Protein AF-A0A1E7IDL9-F1 (afdb_monomer_lite)

Foldseek 3Di:
DCQVVQAQEDEAEAAADDPVPRCVVDPPDDVVVVLVVLVVVVVVCVVPVPGNYAYAYEHAQWPVRLVRLLVVLVVVLVSPHQAYEYFYDWAQDLVRLNRGLEALAAPVLLVLLVVLQVVCVVVVHGLLPDDPCCVVVPPPPDDDPNNVVSVVSVVVSVVVCVVVVGFALSVRSSVDDPPSLVVLVVSVVVSVVSCVVSNHHYHYFRSYFHPQFDQCQLVVPHWDADPQQFIASDPQQQAWGWTDQNNDIFTRHHDTQDGCVVDPPVCSCPDPVNVVQSVCVVVVQAAQQSRHNCPPDPCRVDNQNCAHPSRDSHNCNRPRVRRRNGDDDD

Structure (mmCIF, N/CA/C/O backbone):
data_AF-A0A1E7IDL9-F1
#
_entry.id   AF-A0A1E7IDL9-F1
#
loop_
_atom_site.group_PDB
_atom_site.id
_atom_site.type_symbol
_atom_site.label_atom_id
_atom_site.label_alt_id
_atom_site.label_comp_id
_atom_site.label_asym_id
_atom_site.label_entity_id
_atom_site.label_seq_id
_atom_site.pdbx_PDB_ins_code
_atom_site.Cartn_x
_atom_site.Cartn_y
_atom_site.Cartn_z
_atom_site.occupancy
_atom_site.B_iso_or_equiv
_atom_site.auth_seq_id
_atom_site.auth_comp_id
_atom_site.auth_asym_id
_atom_site.auth_atom_id
_atom_site.pdbx_PDB_model_num
ATOM 1 N N . ASP A 1 1 ? -16.206 3.312 30.183 1.00 76.31 1 ASP A N 1
ATOM 2 C CA . ASP A 1 1 ? -15.732 4.108 29.028 1.00 76.31 1 ASP A CA 1
ATOM 3 C C . ASP A 1 1 ? -14.812 3.214 28.192 1.00 76.31 1 ASP A C 1
ATOM 5 O O . ASP A 1 1 ? -14.614 2.071 28.590 1.00 76.31 1 ASP A O 1
ATOM 9 N N . LEU A 1 2 ? -14.312 3.674 27.037 1.00 84.06 2 LEU A N 1
ATOM 10 C CA . LEU A 1 2 ? -13.520 2.840 26.109 1.00 84.06 2 LEU A CA 1
ATOM 11 C C . LEU A 1 2 ? -12.297 2.185 26.776 1.00 84.06 2 LEU A C 1
ATOM 13 O O . LEU A 1 2 ? -11.951 1.046 26.486 1.00 84.06 2 LEU A O 1
ATOM 17 N N . VAL A 1 3 ? -11.669 2.885 27.722 1.00 86.50 3 VAL A N 1
ATOM 18 C CA . VAL A 1 3 ? -10.528 2.348 28.475 1.00 86.50 3 VAL A CA 1
ATOM 19 C C . VAL A 1 3 ? -10.975 1.201 29.385 1.00 86.50 3 VAL A C 1
ATOM 21 O O . VAL A 1 3 ? -10.381 0.127 29.362 1.00 86.50 3 VAL A O 1
ATOM 24 N N . ALA A 1 4 ? -12.086 1.381 30.112 1.00 85.81 4 ALA A N 1
ATOM 25 C CA . ALA A 1 4 ? -12.639 0.341 30.982 1.00 85.81 4 ALA A CA 1
ATOM 26 C C . ALA A 1 4 ? -13.135 -0.909 30.230 1.00 85.81 4 ALA A C 1
ATOM 28 O O . ALA A 1 4 ? -13.236 -1.968 30.842 1.00 85.81 4 ALA A O 1
ATOM 29 N N . SER A 1 5 ? -13.455 -0.814 28.932 1.00 89.19 5 SER A N 1
ATOM 30 C CA . SER A 1 5 ? -13.818 -1.987 28.120 1.00 89.19 5 SER A CA 1
ATOM 31 C C . SER A 1 5 ? -12.616 -2.827 27.677 1.00 89.19 5 SER A C 1
ATOM 33 O O . SER A 1 5 ? -12.814 -3.839 27.013 1.00 89.19 5 SER A O 1
ATOM 35 N N . GLY A 1 6 ? -11.388 -2.437 28.041 1.00 89.44 6 GLY A N 1
ATOM 36 C CA . GLY A 1 6 ? -10.169 -3.139 27.642 1.00 89.44 6 GLY A CA 1
ATOM 37 C C . GLY A 1 6 ? -9.715 -2.793 26.225 1.00 89.44 6 GLY A C 1
ATOM 38 O O . GLY A 1 6 ? -9.218 -3.669 25.530 1.00 89.44 6 GLY A O 1
ATOM 39 N N . LEU A 1 7 ? -9.939 -1.547 25.782 1.00 91.06 7 LEU A N 1
ATOM 40 C CA . LEU A 1 7 ? -9.397 -1.058 24.515 1.00 91.06 7 LEU A CA 1
ATOM 41 C C . LEU A 1 7 ? -7.873 -0.907 24.620 1.00 91.06 7 LEU A C 1
ATOM 43 O O . LEU A 1 7 ? -7.376 -0.191 25.491 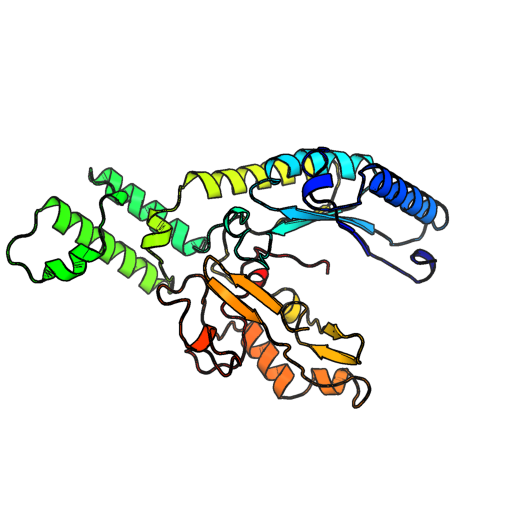1.00 91.06 7 LEU A O 1
ATOM 47 N N . ASP A 1 8 ? -7.159 -1.528 23.684 1.00 92.06 8 ASP A N 1
ATOM 48 C CA . ASP A 1 8 ? -5.695 -1.630 23.722 1.00 92.06 8 ASP A CA 1
ATOM 49 C C . ASP A 1 8 ? -5.007 -0.679 22.743 1.00 92.06 8 ASP A C 1
ATOM 51 O O . ASP A 1 8 ? -3.886 -0.232 22.978 1.00 92.06 8 ASP A O 1
ATOM 55 N N . ARG A 1 9 ? -5.685 -0.337 21.647 1.00 93.75 9 ARG A N 1
ATOM 56 C CA . ARG A 1 9 ? -5.191 0.581 20.622 1.00 93.75 9 ARG A CA 1
ATOM 57 C C . ARG A 1 9 ? -6.309 1.506 20.171 1.00 93.75 9 ARG A C 1
ATOM 59 O O . ARG A 1 9 ? -7.436 1.069 19.958 1.00 93.75 9 ARG A O 1
ATOM 66 N N . LEU A 1 10 ? -5.983 2.780 20.012 1.00 93.25 10 LEU A N 1
ATOM 67 C CA . LEU A 1 10 ? -6.845 3.784 19.400 1.00 93.25 10 LEU A CA 1
ATOM 68 C C . LEU A 1 10 ? -6.006 4.591 18.421 1.00 93.25 10 LEU A C 1
ATOM 70 O O . LEU A 1 10 ? -4.925 5.044 18.784 1.00 93.25 10 LEU A O 1
ATOM 74 N N . CYS A 1 11 ? -6.508 4.778 17.206 1.00 92.94 11 CYS A N 1
ATOM 75 C CA . CYS A 1 11 ? -5.840 5.565 16.181 1.00 92.94 11 CYS A CA 1
ATOM 76 C C . CYS A 1 11 ? -6.687 6.795 15.846 1.00 92.94 11 CYS A C 1
ATOM 78 O O . CYS A 1 11 ? -7.884 6.664 15.586 1.00 92.94 11 CYS A O 1
ATOM 80 N N . LEU A 1 12 ? -6.086 7.981 15.902 1.00 92.88 12 LEU A N 1
ATOM 81 C CA . LEU A 1 12 ? -6.698 9.232 15.462 1.00 92.88 12 LEU A CA 1
ATOM 82 C C . LEU A 1 12 ? -6.209 9.540 14.054 1.00 92.88 12 LEU A C 1
ATOM 84 O O . LEU A 1 12 ? -5.014 9.517 13.794 1.00 92.88 12 LEU A O 1
ATOM 88 N N . SER A 1 13 ? -7.109 9.846 13.138 1.00 89.81 13 SER A N 1
ATOM 89 C CA . SER A 1 13 ? -6.707 10.115 11.764 1.00 89.81 13 SER A CA 1
ATOM 90 C C . SER A 1 13 ? -6.281 11.588 11.630 1.00 89.81 13 SER A C 1
ATOM 92 O O . SER A 1 13 ? -7.075 12.471 11.950 1.00 89.81 13 SER A O 1
ATOM 94 N N . VAL A 1 14 ? -5.037 11.860 11.225 1.00 84.75 14 VAL A N 1
ATOM 95 C CA . VAL A 1 14 ? -4.430 13.203 11.124 1.00 84.75 14 VAL A CA 1
ATOM 96 C C . VAL A 1 14 ? -3.548 13.260 9.872 1.00 84.75 14 VAL A C 1
ATOM 98 O O . VAL A 1 14 ? -2.428 12.759 9.877 1.00 84.75 14 VAL A O 1
ATOM 101 N N . ASP A 1 15 ? -4.025 13.933 8.822 1.00 76.94 15 ASP A N 1
ATOM 102 C CA . ASP A 1 15 ? -3.370 13.957 7.496 1.00 76.94 15 ASP A CA 1
ATOM 103 C C . ASP A 1 15 ? -2.516 15.218 7.240 1.00 76.94 15 ASP A C 1
ATOM 105 O O . ASP A 1 15 ? -2.080 15.487 6.119 1.00 76.94 15 ASP A O 1
ATOM 109 N N . GLY A 1 16 ? -2.282 16.033 8.272 1.00 73.62 16 GLY A N 1
ATOM 110 C CA . GLY A 1 16 ? -1.482 17.255 8.193 1.00 73.62 16 GLY A CA 1
ATOM 111 C C . GLY A 1 16 ? -1.624 18.132 9.434 1.00 73.62 16 GLY A C 1
ATOM 112 O O . GLY A 1 16 ? -2.459 17.881 10.298 1.00 73.62 16 GLY A O 1
ATOM 113 N N . VAL A 1 17 ? -0.802 19.177 9.535 1.00 68.75 17 VAL A N 1
ATOM 114 C CA . VAL A 1 17 ? -0.838 20.132 10.666 1.00 68.75 17 VAL A CA 1
ATOM 115 C C . VAL A 1 17 ? -0.778 21.594 10.232 1.00 68.75 17 VAL A C 1
ATOM 117 O O . VAL A 1 17 ? -0.745 22.496 11.070 1.00 68.75 17 VAL A O 1
ATOM 120 N N . LYS A 1 18 ? -0.789 21.863 8.922 1.00 68.12 18 LYS A N 1
ATOM 121 C CA . LYS A 1 18 ? -0.937 23.217 8.380 1.00 68.12 18 LYS A CA 1
ATOM 122 C C . LYS A 1 18 ? -2.417 23.501 8.091 1.00 68.12 18 LYS A C 1
ATOM 124 O O . LYS A 1 18 ? -3.055 22.669 7.437 1.00 68.12 18 LYS A O 1
ATOM 129 N N . PRO A 1 19 ? -2.951 24.674 8.495 1.00 59.81 19 PRO A N 1
ATOM 130 C CA . PRO A 1 19 ? -4.358 25.035 8.291 1.00 59.81 19 PRO A CA 1
ATOM 131 C C . PRO A 1 19 ? -4.842 24.830 6.850 1.00 59.81 19 PRO A C 1
ATOM 133 O O . PRO A 1 19 ? -5.910 24.263 6.642 1.00 59.81 19 PRO A O 1
ATOM 136 N N . ASP A 1 20 ? -4.008 25.185 5.867 1.00 57.53 20 ASP A N 1
ATOM 137 C CA . ASP A 1 20 ? -4.323 25.109 4.432 1.00 57.53 20 ASP A CA 1
ATOM 138 C C . ASP A 1 20 ? -4.449 23.684 3.877 1.00 57.53 20 ASP A C 1
ATOM 140 O O . ASP A 1 20 ? -4.864 23.520 2.738 1.00 57.53 20 ASP A O 1
ATOM 144 N N . THR A 1 21 ? -4.072 22.660 4.640 1.00 57.34 21 THR A N 1
ATOM 145 C CA . THR A 1 21 ? -4.133 21.247 4.213 1.00 57.34 21 THR A CA 1
ATOM 146 C C . THR A 1 21 ? -5.019 20.416 5.127 1.00 57.34 21 THR A C 1
ATOM 148 O O . THR A 1 21 ? -5.801 19.613 4.634 1.00 57.34 21 THR A O 1
ATOM 151 N N . PHE A 1 22 ? -4.996 20.681 6.438 1.00 54.06 22 PHE A N 1
ATOM 152 C CA . PHE A 1 22 ? -5.879 20.012 7.391 1.00 54.06 22 PHE A CA 1
ATOM 153 C C . PHE A 1 22 ? -7.358 20.292 7.078 1.00 54.06 22 PHE A C 1
ATOM 155 O O . PHE A 1 22 ? -8.159 19.369 7.005 1.00 54.06 22 PHE A O 1
ATOM 162 N N . SER A 1 23 ? -7.697 21.553 6.776 1.00 50.25 23 SER A N 1
ATOM 163 C CA . SER A 1 23 ? -9.071 21.956 6.435 1.00 50.25 23 SER A CA 1
ATOM 164 C C . SER A 1 23 ? -9.501 21.617 5.001 1.00 50.25 23 SER A C 1
ATOM 166 O O . SER A 1 23 ? -10.696 21.593 4.718 1.00 50.25 23 SER A O 1
ATOM 168 N N . LYS A 1 24 ? -8.551 21.367 4.087 1.00 54.81 24 LYS A N 1
ATOM 169 C CA . LYS A 1 24 ? -8.852 21.013 2.688 1.00 54.81 24 LYS A CA 1
ATOM 170 C C . LYS A 1 24 ? -9.111 19.526 2.494 1.00 54.81 24 LYS A C 1
ATOM 172 O O . LYS A 1 24 ? -9.952 19.173 1.677 1.00 54.81 24 LYS A O 1
ATOM 177 N N . VAL A 1 25 ? -8.398 18.670 3.228 1.00 54.56 25 VAL A N 1
ATOM 178 C CA . VAL A 1 25 ? -8.603 17.215 3.168 1.00 54.56 25 VAL A CA 1
ATOM 179 C C . VAL A 1 25 ? -9.872 16.818 3.934 1.00 54.56 25 VAL A C 1
ATOM 181 O O . VAL A 1 25 ? -10.523 15.841 3.570 1.00 54.56 25 VAL A O 1
ATOM 184 N N . ARG A 1 26 ? -10.269 17.586 4.963 1.00 56.69 26 ARG A N 1
ATOM 185 C CA . ARG A 1 26 ? -11.472 17.320 5.767 1.00 56.69 26 ARG A CA 1
ATOM 186 C C . ARG A 1 26 ? -12.291 18.578 6.013 1.00 56.69 26 ARG A C 1
ATOM 188 O O . ARG A 1 26 ? -11.913 19.443 6.801 1.00 56.69 26 ARG A O 1
ATOM 195 N N . GLU A 1 27 ? -13.464 18.647 5.391 1.00 50.78 27 GLU A N 1
ATOM 196 C CA . GLU A 1 27 ? -14.459 19.659 5.739 1.00 50.78 27 GLU A CA 1
ATOM 197 C C . GLU A 1 27 ? -14.946 19.441 7.183 1.00 50.78 27 GLU A C 1
ATOM 199 O O . GLU A 1 27 ? -15.598 18.445 7.491 1.00 50.78 27 GLU A O 1
ATOM 204 N N . GLY A 1 28 ? -14.653 20.396 8.073 1.00 51.69 28 GLY A N 1
ATOM 205 C CA . GLY A 1 28 ? -15.240 20.460 9.416 1.00 51.69 28 GLY A CA 1
ATOM 206 C C . GLY A 1 28 ? -14.392 19.926 10.575 1.00 51.69 28 GLY A C 1
ATOM 207 O O . GLY A 1 28 ? -14.884 19.962 11.700 1.00 51.69 28 GLY A O 1
ATOM 208 N N . GLU A 1 29 ? -13.148 19.490 10.348 1.00 58.22 29 GLU A N 1
ATOM 209 C CA . GLU A 1 29 ? -12.201 19.164 11.428 1.00 58.22 29 GLU A CA 1
ATOM 210 C C . GLU A 1 29 ? -11.185 20.298 11.633 1.00 58.22 29 GLU A C 1
ATOM 212 O O . GLU A 1 29 ? -10.554 20.769 10.684 1.00 58.22 29 GLU A O 1
ATOM 217 N N . ASP A 1 30 ? -11.003 20.729 12.884 1.00 68.75 30 ASP A N 1
ATOM 218 C CA . ASP A 1 30 ? -9.951 21.672 13.279 1.00 68.75 30 ASP A CA 1
ATOM 219 C C . ASP A 1 30 ? -8.866 20.948 14.092 1.00 68.75 30 ASP A C 1
ATOM 221 O O . ASP A 1 30 ? -9.132 20.002 14.838 1.00 68.75 30 ASP A O 1
ATOM 225 N N . LEU A 1 31 ? -7.621 21.414 13.998 1.00 76.75 31 LEU A N 1
ATOM 226 C CA . LEU A 1 31 ? -6.521 20.924 14.829 1.00 76.75 31 LEU A CA 1
ATOM 227 C C . LEU A 1 31 ? -6.863 21.015 16.321 1.00 76.75 31 LEU A C 1
ATOM 229 O O . LEU A 1 31 ? -6.418 20.176 17.106 1.00 76.75 31 LEU A O 1
ATOM 233 N N . SER A 1 32 ? -7.707 21.975 16.709 1.00 79.81 32 SER A N 1
ATOM 234 C CA . SER A 1 32 ? -8.224 22.100 18.073 1.00 79.81 32 SER A CA 1
ATOM 235 C C . SER A 1 32 ? -9.073 20.899 18.532 1.00 79.81 32 SER A C 1
ATOM 237 O O . SER A 1 32 ? -9.057 20.554 19.720 1.00 79.81 32 SER A O 1
ATOM 239 N N . ASP A 1 33 ? -9.766 20.199 17.626 1.00 84.44 33 ASP A N 1
ATOM 240 C CA . ASP A 1 33 ? -10.489 18.962 17.942 1.00 84.44 33 ASP A CA 1
ATOM 241 C C . ASP A 1 33 ? -9.520 17.817 18.247 1.00 84.44 33 ASP A C 1
ATOM 243 O O . ASP A 1 33 ? -9.718 17.077 19.217 1.00 84.44 33 ASP A O 1
ATOM 247 N N . MET A 1 34 ? -8.432 17.713 17.480 1.00 87.75 34 MET A N 1
ATOM 248 C CA . MET A 1 34 ? -7.386 16.716 17.719 1.00 87.75 34 MET A CA 1
ATOM 249 C C . MET A 1 34 ? -6.658 16.975 19.041 1.00 87.75 34 MET A C 1
ATOM 251 O O . MET A 1 34 ? -6.441 16.047 19.822 1.00 87.75 34 MET A O 1
ATOM 255 N N . GLU A 1 35 ? -6.353 18.234 19.363 1.00 89.00 35 GLU A N 1
ATOM 256 C CA . GLU A 1 35 ? -5.786 18.606 20.668 1.00 89.00 35 GLU A CA 1
ATOM 257 C C . GLU A 1 35 ? -6.685 18.184 21.830 1.00 89.00 35 GLU A C 1
ATOM 259 O O . GLU A 1 35 ? -6.216 17.606 22.818 1.00 89.00 35 GLU A O 1
ATOM 264 N N . ARG A 1 36 ? -7.993 18.423 21.698 1.00 92.00 36 ARG A N 1
ATOM 265 C CA . ARG A 1 36 ? -8.983 17.972 22.676 1.00 92.00 36 ARG A CA 1
ATOM 266 C C . ARG A 1 36 ? -9.009 16.451 22.783 1.00 92.00 36 ARG A C 1
ATOM 268 O O . ARG A 1 36 ? -9.027 15.942 23.903 1.00 92.00 36 ARG A O 1
ATOM 275 N N . ALA A 1 37 ? -8.984 15.725 21.665 1.00 92.62 37 ALA A N 1
ATOM 276 C CA . ALA A 1 37 ? -8.967 14.263 21.660 1.00 92.62 37 ALA A CA 1
ATOM 277 C C . ALA A 1 37 ? -7.757 13.709 22.433 1.00 92.62 37 ALA A C 1
ATOM 279 O O . ALA A 1 37 ? -7.937 12.907 23.355 1.00 92.62 37 ALA A O 1
ATOM 280 N N . PHE A 1 38 ? -6.547 14.206 22.155 1.00 93.75 38 PHE A N 1
ATOM 281 C CA . PHE A 1 38 ? -5.342 13.839 22.907 1.00 93.75 38 PHE A CA 1
ATOM 282 C C . PHE A 1 38 ? -5.468 14.156 24.400 1.00 93.75 38 PHE A C 1
ATOM 284 O O . PHE A 1 38 ? -5.159 13.308 25.242 1.00 93.75 38 PHE A O 1
ATOM 291 N N . ALA A 1 39 ? -5.980 15.338 24.755 1.00 94.06 39 ALA A N 1
ATOM 292 C CA . ALA A 1 39 ? -6.177 15.720 26.152 1.00 94.06 39 ALA A CA 1
ATOM 293 C C . ALA A 1 39 ? -7.159 14.785 26.885 1.00 94.06 39 ALA A C 1
ATOM 295 O O . ALA A 1 39 ? -6.893 14.375 28.021 1.00 94.06 39 ALA A O 1
ATOM 296 N N . TYR A 1 40 ? -8.266 14.398 26.241 1.00 93.69 40 TYR A N 1
ATOM 297 C CA . TYR A 1 40 ? -9.229 13.451 26.810 1.00 93.69 40 TYR A CA 1
ATOM 298 C C . TYR A 1 40 ? -8.626 12.060 27.006 1.00 93.69 40 TYR A C 1
ATOM 300 O O . TYR A 1 40 ? -8.824 11.453 28.062 1.00 93.69 40 TYR A O 1
ATOM 308 N N . LEU A 1 41 ? -7.866 11.565 26.030 1.00 93.31 41 LEU A N 1
ATOM 309 C CA . LEU A 1 41 ? -7.219 10.256 26.110 1.00 93.31 41 LEU A CA 1
ATOM 310 C C . LEU A 1 41 ? -6.127 10.235 27.185 1.00 93.31 41 LEU A C 1
ATOM 312 O O . LEU A 1 41 ? -6.065 9.296 27.980 1.00 93.31 41 LEU A O 1
ATOM 316 N N . ALA A 1 42 ? -5.340 11.305 27.303 1.00 92.94 42 ALA A N 1
ATOM 317 C CA . ALA A 1 42 ? -4.364 11.463 28.376 1.00 92.94 42 ALA A CA 1
ATOM 318 C C . ALA A 1 42 ? -5.035 11.483 29.761 1.00 92.94 42 ALA A C 1
ATOM 320 O O . ALA A 1 42 ? -4.571 10.824 30.695 1.00 92.94 42 ALA A O 1
ATOM 321 N N . ALA A 1 43 ? -6.158 12.193 29.907 1.00 93.56 43 ALA A N 1
ATOM 322 C CA . ALA A 1 43 ? -6.938 12.186 31.143 1.00 93.56 43 ALA A CA 1
ATOM 323 C C . ALA A 1 43 ? -7.539 10.801 31.441 1.00 93.56 43 ALA A C 1
ATOM 325 O O . ALA A 1 43 ? -7.605 10.393 32.601 1.00 93.56 43 ALA A O 1
ATOM 326 N N . ALA A 1 44 ? -7.961 10.056 30.419 1.00 91.25 44 ALA A N 1
ATOM 327 C CA . ALA A 1 44 ? -8.467 8.697 30.576 1.00 91.25 44 ALA A CA 1
ATOM 328 C C . ALA A 1 44 ? -7.370 7.718 31.028 1.00 91.25 44 ALA A C 1
ATOM 330 O O . ALA A 1 44 ? -7.590 6.992 31.996 1.00 91.25 44 ALA A O 1
ATOM 331 N N . ARG A 1 45 ? -6.171 7.779 30.430 1.00 91.31 45 ARG A N 1
ATOM 332 C CA . ARG A 1 45 ? -4.994 7.002 30.866 1.00 91.31 45 ARG A CA 1
ATOM 333 C C . ARG A 1 45 ? -4.608 7.315 32.313 1.00 91.31 45 ARG A C 1
ATOM 335 O O . ARG A 1 45 ? -4.374 6.406 33.096 1.00 91.31 45 ARG A O 1
ATOM 342 N N . LYS A 1 46 ? -4.637 8.590 32.723 1.00 91.94 46 LYS A N 1
ATOM 343 C CA . LYS A 1 46 ? -4.368 8.982 34.123 1.00 91.94 46 LYS A CA 1
ATOM 344 C C . LYS A 1 46 ? -5.378 8.411 35.125 1.00 91.94 46 LYS A C 1
ATOM 346 O O . LYS A 1 46 ? -5.005 8.135 36.260 1.00 91.94 46 LYS A O 1
ATOM 351 N N . ARG A 1 47 ? -6.646 8.245 34.729 1.00 92.44 47 ARG A N 1
ATOM 352 C CA . ARG A 1 47 ? -7.690 7.641 35.579 1.00 92.44 47 ARG A CA 1
ATOM 353 C C . ARG A 1 47 ? -7.530 6.124 35.730 1.00 92.44 47 ARG A C 1
ATOM 355 O O . ARG A 1 47 ? -8.061 5.575 36.689 1.00 92.44 47 ARG A O 1
ATOM 362 N N . GLN A 1 48 ? -6.828 5.462 34.809 1.00 90.62 48 GLN A N 1
ATOM 363 C CA . GLN A 1 48 ? -6.570 4.020 34.830 1.00 90.62 48 GLN A CA 1
ATOM 364 C C . GLN A 1 48 ? -5.088 3.746 34.525 1.00 90.62 48 GLN A C 1
ATOM 366 O O . GLN A 1 48 ? -4.764 3.405 33.390 1.00 90.62 48 GLN A O 1
ATOM 371 N N . PRO A 1 49 ? -4.184 3.896 35.512 1.00 86.62 49 PRO A N 1
ATOM 372 C CA . PRO A 1 49 ? -2.738 3.787 35.296 1.00 86.62 49 PRO A CA 1
ATOM 373 C C . PRO A 1 49 ? -2.280 2.446 34.710 1.00 86.62 49 PRO A C 1
ATOM 375 O O . PRO A 1 49 ? -1.301 2.415 33.973 1.00 86.62 49 PRO A O 1
ATOM 378 N N . ASP A 1 50 ? -3.015 1.366 34.993 1.00 90.38 50 ASP A N 1
ATOM 379 C CA . ASP A 1 50 ? -2.729 0.012 34.501 1.00 90.38 50 ASP A CA 1
ATOM 380 C C . ASP A 1 50 ? -3.341 -0.274 33.116 1.00 90.38 50 ASP A C 1
ATOM 382 O O . ASP A 1 50 ? -3.372 -1.420 32.662 1.00 90.38 50 ASP A O 1
ATOM 386 N N . THR A 1 51 ? -3.884 0.744 32.437 1.00 90.56 51 THR A N 1
ATOM 387 C CA . THR A 1 51 ? -4.412 0.572 31.082 1.00 90.56 51 THR A CA 1
ATOM 388 C C . THR A 1 51 ? -3.304 0.204 30.101 1.00 90.56 51 THR A C 1
ATOM 390 O O . THR A 1 51 ? -2.201 0.747 30.147 1.00 90.56 51 THR A O 1
ATOM 393 N N . ARG A 1 52 ? -3.629 -0.676 29.153 1.00 92.50 52 ARG A N 1
ATOM 394 C CA . ARG A 1 52 ? -2.753 -1.018 28.029 1.00 92.50 52 ARG A CA 1
ATOM 395 C C . ARG A 1 52 ? -3.036 -0.197 26.767 1.00 92.50 52 ARG A C 1
ATOM 397 O O . ARG A 1 52 ? -2.461 -0.487 25.724 1.00 92.50 52 ARG A O 1
ATOM 404 N N . LEU A 1 53 ? -3.899 0.819 26.872 1.00 93.88 53 LEU A N 1
ATOM 405 C CA . LEU A 1 53 ? -4.259 1.698 25.765 1.00 93.88 53 LEU A CA 1
ATOM 406 C C . LEU A 1 53 ? -3.028 2.433 25.217 1.00 93.88 53 LEU A C 1
ATOM 408 O O . LEU A 1 53 ? -2.491 3.329 25.875 1.00 93.88 53 LEU A O 1
ATOM 412 N N . LYS A 1 54 ? -2.660 2.104 23.978 1.00 95.12 54 LYS A N 1
ATOM 413 C CA . LYS A 1 54 ? -1.805 2.915 23.111 1.00 95.12 54 LYS A CA 1
ATOM 414 C C . LYS A 1 54 ? -2.664 3.840 22.249 1.00 95.12 54 LYS A C 1
ATOM 416 O O . LYS A 1 54 ? -3.612 3.393 21.602 1.00 95.12 54 LYS A O 1
ATOM 421 N N . VAL A 1 55 ? -2.316 5.117 22.215 1.00 95.50 55 VAL A N 1
ATOM 422 C CA . VAL A 1 55 ? -2.933 6.133 21.360 1.00 95.50 55 VAL A CA 1
ATOM 423 C C . VAL A 1 55 ? -1.973 6.433 20.226 1.00 95.50 55 VAL A C 1
ATOM 425 O O . VAL A 1 55 ? -0.860 6.875 20.477 1.00 95.50 55 VAL A O 1
ATOM 428 N N . GLY A 1 56 ? -2.389 6.219 18.991 1.00 95.62 56 GLY A N 1
ATOM 429 C CA . GLY A 1 56 ? -1.590 6.552 17.824 1.00 95.62 56 GLY A CA 1
ATOM 430 C C . GLY A 1 56 ? -2.326 7.431 16.838 1.00 95.62 56 GLY A C 1
ATOM 431 O O . GLY A 1 56 ? -3.459 7.859 17.077 1.00 95.62 56 GLY A O 1
ATOM 432 N N . VAL A 1 57 ? -1.646 7.701 15.733 1.00 95.44 57 VAL A N 1
ATOM 433 C CA . VAL A 1 57 ? -2.164 8.507 14.633 1.00 95.44 57 VAL A CA 1
ATOM 434 C C . VAL A 1 57 ? -2.040 7.771 13.315 1.00 95.44 57 VAL A C 1
ATOM 436 O O . VAL A 1 57 ? -1.033 7.116 13.083 1.00 95.44 57 VAL A O 1
ATOM 439 N N . GLU A 1 58 ? -3.038 7.908 12.452 1.00 95.31 58 GLU A N 1
ATOM 440 C CA . GLU A 1 58 ? -2.969 7.489 11.056 1.00 95.31 58 GLU A CA 1
ATOM 441 C C . GLU A 1 58 ? -2.772 8.713 10.166 1.00 95.31 58 GLU A C 1
ATOM 443 O O . GLU A 1 58 ? -3.487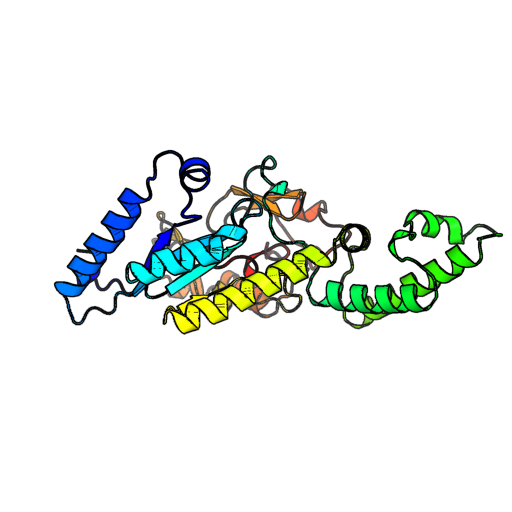 9.700 10.326 1.00 95.31 58 GLU A O 1
ATOM 448 N N . PHE A 1 59 ? -1.814 8.636 9.248 1.00 95.44 59 PHE A N 1
ATOM 449 C CA . PHE A 1 59 ? -1.521 9.662 8.254 1.00 95.44 59 PHE A CA 1
ATOM 450 C C . PHE A 1 59 ? -1.642 9.060 6.860 1.00 95.44 59 PHE A C 1
ATOM 452 O O . PHE A 1 59 ? -0.851 8.187 6.479 1.00 95.44 59 PHE A O 1
ATOM 459 N N . VAL A 1 60 ? -2.618 9.540 6.095 1.00 94.69 60 VAL A N 1
ATOM 460 C CA . VAL A 1 60 ? -2.788 9.179 4.690 1.00 94.69 60 VAL A CA 1
ATOM 461 C C . VAL A 1 60 ? -1.864 10.059 3.855 1.00 94.69 60 VAL A C 1
ATOM 463 O O . VAL A 1 60 ? -2.057 11.267 3.735 1.00 94.69 60 VAL A O 1
ATOM 466 N N . LEU A 1 61 ? -0.826 9.451 3.293 1.00 95.00 61 LEU A N 1
ATOM 467 C CA . LEU A 1 61 ? 0.191 10.122 2.505 1.00 95.00 61 LEU A CA 1
ATOM 468 C C . LEU A 1 61 ? -0.279 10.321 1.061 1.00 95.00 61 LEU A C 1
ATOM 470 O O . LEU A 1 61 ? -0.645 9.374 0.362 1.00 95.00 61 LEU A O 1
ATOM 474 N N . MET A 1 62 ? -0.224 11.577 0.632 1.00 93.69 62 MET A N 1
ATOM 475 C CA . MET A 1 62 ? -0.608 12.085 -0.681 1.00 93.69 62 MET A CA 1
ATOM 476 C C . MET A 1 62 ? 0.492 12.992 -1.232 1.00 93.69 62 MET A C 1
ATOM 478 O O . MET A 1 62 ? 1.373 13.463 -0.501 1.00 93.69 62 MET A O 1
ATOM 482 N N . GLN A 1 63 ? 0.437 13.274 -2.530 1.00 90.94 63 GLN A N 1
ATOM 483 C CA . GLN A 1 63 ? 1.388 14.163 -3.182 1.00 90.94 63 GLN A CA 1
ATOM 484 C C . GLN A 1 63 ? 1.357 15.573 -2.571 1.00 90.94 63 GLN A C 1
ATOM 486 O O . GLN A 1 63 ? 2.431 16.131 -2.319 1.00 90.94 63 GLN A O 1
ATOM 491 N N . GLU A 1 64 ? 0.173 16.121 -2.273 1.00 89.75 64 GLU A N 1
ATOM 492 C CA . GLU A 1 64 ? 0.015 17.452 -1.667 1.00 89.75 64 GLU A CA 1
ATOM 493 C C . GLU A 1 64 ? 0.535 17.520 -0.217 1.00 89.75 64 GLU A C 1
ATOM 495 O O . GLU A 1 64 ? 1.147 18.519 0.177 1.00 89.75 64 GLU A O 1
ATOM 500 N N . ASN A 1 65 ? 0.339 16.472 0.596 1.00 91.50 65 ASN A N 1
ATOM 501 C CA . ASN A 1 65 ? 0.621 16.533 2.037 1.00 91.50 65 ASN A CA 1
ATOM 502 C C . ASN A 1 65 ? 1.944 15.885 2.479 1.00 91.50 65 ASN A C 1
ATOM 504 O O . ASN A 1 65 ? 2.366 16.139 3.608 1.00 91.50 65 ASN A O 1
ATOM 508 N N . LYS A 1 66 ? 2.644 15.115 1.632 1.00 92.88 66 LYS A N 1
ATOM 509 C CA . LYS A 1 66 ? 3.850 14.351 2.027 1.00 92.88 66 LYS A CA 1
ATOM 510 C C . LYS A 1 66 ? 4.926 15.177 2.737 1.00 92.88 66 LYS A C 1
ATOM 512 O O . LYS A 1 66 ? 5.572 14.696 3.662 1.00 92.88 66 LYS A O 1
ATOM 517 N N . GLN A 1 67 ? 5.083 16.450 2.366 1.00 91.62 67 GLN A N 1
ATOM 518 C CA . GLN A 1 67 ? 6.055 17.359 2.990 1.00 91.62 67 GLN A CA 1
ATOM 519 C C . GLN A 1 67 ? 5.729 17.695 4.457 1.00 91.62 67 GLN A C 1
ATOM 521 O O . GLN A 1 67 ? 6.563 18.259 5.159 1.00 91.62 67 GLN A O 1
ATOM 526 N N . GLN A 1 68 ? 4.527 17.370 4.934 1.00 92.56 68 GLN A N 1
ATOM 527 C CA . GLN A 1 68 ? 4.101 17.582 6.317 1.00 92.56 68 GLN A CA 1
ATOM 528 C C . GLN A 1 68 ? 4.285 16.365 7.212 1.00 92.56 68 GLN A C 1
ATOM 530 O O . GLN A 1 68 ? 4.000 16.473 8.405 1.00 92.56 68 GLN A O 1
ATOM 535 N N . LEU A 1 69 ? 4.752 15.231 6.686 1.00 95.94 69 LEU A N 1
ATOM 536 C CA . LEU A 1 69 ? 4.919 14.009 7.470 1.00 95.94 69 LEU A CA 1
ATOM 537 C C . LEU A 1 69 ? 5.748 14.266 8.741 1.00 95.94 69 LEU A C 1
ATOM 539 O O . LEU A 1 69 ? 5.310 13.953 9.845 1.00 95.94 69 LEU A O 1
ATOM 543 N N . LEU A 1 70 ? 6.904 14.920 8.598 1.00 96.81 70 LEU A N 1
ATOM 544 C CA . LEU A 1 70 ? 7.818 15.198 9.711 1.00 96.81 70 LEU A CA 1
ATOM 545 C C . LEU A 1 70 ? 7.239 16.199 10.720 1.00 96.81 70 LEU A C 1
ATOM 547 O O . LEU A 1 70 ? 7.393 16.028 11.929 1.00 96.81 70 LEU A O 1
ATOM 551 N N . ASP A 1 71 ? 6.559 17.243 10.242 1.00 95.19 71 ASP A N 1
ATOM 552 C CA . ASP A 1 71 ? 5.922 18.242 11.109 1.00 95.19 71 ASP A CA 1
ATOM 553 C C . ASP A 1 71 ? 4.755 17.632 11.891 1.00 95.19 71 ASP A C 1
ATOM 555 O O . ASP A 1 71 ? 4.610 17.879 13.091 1.00 95.19 71 ASP A O 1
ATOM 559 N N . THR A 1 72 ? 3.973 16.776 11.234 1.00 94.62 72 THR A N 1
ATOM 560 C CA . THR A 1 72 ? 2.876 16.031 11.857 1.00 94.62 72 THR A CA 1
ATOM 561 C C . THR A 1 72 ? 3.418 15.070 12.906 1.00 94.62 72 THR A C 1
ATOM 563 O O . THR A 1 72 ? 2.943 15.086 14.039 1.00 94.62 72 THR A O 1
ATOM 566 N N . LEU A 1 73 ? 4.481 14.325 12.588 1.00 96.62 73 LEU A N 1
ATOM 567 C CA . LEU A 1 73 ? 5.150 13.415 13.519 1.00 96.62 73 LEU A CA 1
ATOM 568 C C . LEU A 1 73 ? 5.625 14.136 14.796 1.00 96.62 73 LEU A C 1
ATOM 570 O O . LEU A 1 73 ? 5.350 13.675 15.906 1.00 96.62 73 LEU A O 1
ATOM 574 N N . ARG A 1 74 ? 6.260 15.312 14.670 1.00 96.69 74 ARG A N 1
ATOM 575 C CA . ARG A 1 74 ? 6.638 16.149 15.832 1.00 96.69 74 ARG A CA 1
ATOM 576 C C . ARG A 1 74 ? 5.418 16.575 16.641 1.00 96.69 74 ARG A C 1
ATOM 578 O O . ARG A 1 74 ? 5.439 16.532 17.872 1.00 96.69 74 ARG A O 1
ATOM 585 N N . TRP A 1 75 ? 4.366 17.012 15.955 1.00 94.94 75 TRP A N 1
ATOM 586 C CA . TRP A 1 75 ? 3.165 17.553 16.580 1.00 94.94 75 TRP A CA 1
ATOM 587 C C . TRP A 1 75 ? 2.400 16.498 17.389 1.00 94.94 75 TRP A C 1
ATOM 589 O O . TRP A 1 75 ? 1.969 16.797 18.509 1.00 94.94 75 TRP A O 1
ATOM 599 N N . VAL A 1 76 ? 2.268 15.277 16.859 1.00 95.56 76 VAL A N 1
ATOM 600 C CA . VAL A 1 76 ? 1.567 14.167 17.529 1.00 95.56 76 VAL A CA 1
ATOM 601 C C . VAL A 1 76 ? 2.402 13.592 18.674 1.00 95.56 76 VAL A C 1
ATOM 603 O O . VAL A 1 76 ? 1.864 13.342 19.755 1.00 95.56 76 VAL A O 1
ATOM 606 N N . ALA A 1 77 ? 3.725 13.481 18.504 1.00 96.31 77 ALA A N 1
ATOM 607 C CA . ALA A 1 77 ? 4.628 13.035 19.565 1.00 96.31 77 ALA A CA 1
ATOM 608 C C . ALA A 1 77 ? 4.598 13.991 20.769 1.00 96.31 77 ALA A C 1
ATOM 610 O O . ALA A 1 77 ? 4.460 13.556 21.912 1.00 96.31 77 ALA A O 1
ATOM 611 N N . ALA A 1 78 ? 4.605 15.308 20.524 1.00 95.50 78 ALA A N 1
ATOM 612 C CA . ALA A 1 78 ? 4.484 16.322 21.577 1.00 95.50 78 ALA A CA 1
ATOM 613 C C . ALA A 1 78 ? 3.165 16.236 22.377 1.00 95.50 78 ALA A C 1
ATOM 615 O O . ALA A 1 78 ? 3.064 16.803 23.466 1.00 95.50 78 ALA A O 1
ATOM 616 N N . ARG A 1 79 ? 2.156 15.530 21.851 1.00 94.31 79 ARG A N 1
ATOM 617 C CA . ARG A 1 79 ? 0.836 15.325 22.470 1.00 94.31 79 ARG A CA 1
ATOM 618 C C . ARG A 1 79 ? 0.660 13.934 23.079 1.00 94.31 79 ARG A C 1
ATOM 620 O O . ARG A 1 79 ? -0.415 13.626 23.591 1.00 94.31 79 ARG A O 1
ATOM 627 N N . GLY A 1 80 ? 1.724 13.133 23.099 1.00 94.56 80 GLY A N 1
ATOM 628 C CA . GLY A 1 80 ? 1.742 11.824 23.745 1.00 94.56 80 GLY A CA 1
ATOM 629 C C . GLY A 1 80 ? 1.179 10.697 22.885 1.00 94.56 80 GLY A C 1
ATOM 630 O O . GLY A 1 80 ? 0.661 9.731 23.445 1.00 94.56 80 GLY A O 1
ATOM 631 N N . ALA A 1 81 ? 1.250 10.817 21.555 1.00 96.88 81 ALA A N 1
ATOM 632 C CA . ALA A 1 81 ? 1.054 9.670 20.677 1.00 96.88 81 ALA A CA 1
ATOM 633 C C . ALA A 1 81 ? 2.147 8.617 20.935 1.00 96.88 81 ALA A C 1
ATOM 635 O O . ALA A 1 81 ? 3.335 8.934 20.957 1.00 96.88 81 ALA A O 1
ATOM 636 N N . ASP A 1 82 ? 1.733 7.369 21.130 1.00 97.19 82 ASP A N 1
ATOM 637 C CA . ASP A 1 82 ? 2.600 6.211 21.329 1.00 97.19 82 ASP A CA 1
ATOM 638 C C . ASP A 1 82 ? 3.077 5.628 19.980 1.00 97.19 82 ASP A C 1
ATOM 640 O O . ASP A 1 82 ? 4.139 5.008 19.922 1.00 97.19 82 ASP A O 1
ATOM 644 N N . PHE A 1 83 ? 2.313 5.827 18.894 1.00 97.62 83 PHE A N 1
ATOM 645 C CA . PHE A 1 83 ? 2.683 5.385 17.545 1.00 97.62 83 PHE A CA 1
ATOM 646 C C . PHE A 1 83 ? 2.101 6.261 16.419 1.00 97.62 83 PHE A C 1
ATOM 648 O O . PHE A 1 83 ? 1.122 6.980 16.619 1.00 97.62 83 PHE A O 1
ATOM 655 N N . MET A 1 84 ? 2.670 6.165 15.218 1.00 97.56 84 MET A N 1
ATOM 656 C CA . MET A 1 84 ? 2.144 6.731 13.976 1.00 97.56 84 MET A CA 1
ATOM 657 C C . MET A 1 84 ? 2.149 5.663 12.874 1.00 97.56 84 MET A C 1
ATOM 659 O O . MET A 1 84 ? 3.164 5.016 12.622 1.00 97.56 84 MET A O 1
ATOM 663 N N . LEU A 1 85 ? 1.001 5.478 12.233 1.00 97.00 85 LEU A N 1
ATOM 664 C CA . LEU A 1 85 ? 0.778 4.631 11.072 1.00 97.00 85 LEU A CA 1
ATOM 665 C C . LEU A 1 85 ? 0.713 5.523 9.835 1.00 97.00 85 LEU A C 1
ATOM 667 O O . LEU A 1 85 ? -0.128 6.414 9.765 1.00 97.00 85 LEU A O 1
ATOM 671 N N . VAL A 1 86 ? 1.572 5.282 8.856 1.00 97.25 86 VAL A N 1
ATOM 672 C CA . VAL A 1 86 ? 1.532 5.985 7.574 1.00 97.25 86 VAL A CA 1
ATOM 673 C C . VAL A 1 86 ? 1.027 5.015 6.513 1.00 97.25 86 VAL A C 1
ATOM 675 O O . VAL A 1 86 ? 1.483 3.875 6.425 1.00 97.25 86 VAL A O 1
ATOM 678 N N . THR A 1 87 ? 0.080 5.458 5.695 1.00 95.62 87 THR A N 1
ATOM 679 C CA . THR A 1 87 ? -0.488 4.669 4.596 1.00 95.62 87 THR A CA 1
ATOM 680 C C . THR A 1 87 ? -0.535 5.526 3.342 1.00 95.62 87 THR A C 1
ATOM 682 O O . THR A 1 87 ? -0.834 6.710 3.434 1.00 95.62 87 THR A O 1
ATOM 685 N N . GLN A 1 88 ? -0.216 4.982 2.170 1.00 94.81 88 GLN A N 1
ATOM 686 C CA . GLN A 1 88 ? -0.396 5.735 0.926 1.00 94.81 88 GLN A CA 1
ATOM 687 C C . GLN A 1 88 ? -1.890 5.858 0.592 1.00 94.81 88 GLN A C 1
ATOM 689 O O . GLN A 1 88 ? -2.689 4.981 0.930 1.00 94.81 88 GLN A O 1
ATOM 694 N N . ALA A 1 89 ? -2.278 6.929 -0.097 1.00 92.81 89 ALA A N 1
ATOM 695 C CA . ALA A 1 89 ? -3.667 7.131 -0.488 1.00 92.81 89 ALA A CA 1
ATOM 696 C C . ALA A 1 89 ? -4.176 6.064 -1.478 1.00 92.81 89 ALA A C 1
ATOM 698 O O . ALA A 1 89 ? -3.502 5.699 -2.447 1.00 92.81 89 ALA A O 1
ATOM 699 N N . LEU A 1 90 ? -5.414 5.611 -1.250 1.00 92.06 90 LEU A N 1
ATOM 700 C CA . LEU A 1 90 ? -6.231 4.918 -2.245 1.00 92.06 90 LEU A CA 1
ATOM 701 C C . LEU A 1 90 ? -7.218 5.915 -2.841 1.00 92.06 90 LEU A C 1
ATOM 703 O O . LEU A 1 90 ? -8.006 6.519 -2.115 1.00 92.06 90 LEU A O 1
ATOM 707 N N . VAL A 1 91 ? -7.200 6.065 -4.159 1.00 92.00 91 VAL A N 1
ATOM 708 C CA . VAL A 1 91 ? -8.049 7.034 -4.851 1.00 92.00 91 VAL A CA 1
ATOM 709 C C . VAL A 1 91 ? -9.413 6.415 -5.142 1.00 92.00 91 VAL A C 1
ATOM 711 O O . VAL A 1 91 ? -9.488 5.338 -5.722 1.00 92.00 91 VAL A O 1
ATOM 714 N N . TYR A 1 92 ? -10.497 7.088 -4.755 1.00 91.44 92 TYR A N 1
ATOM 715 C CA . TYR A 1 92 ? -11.879 6.651 -5.025 1.00 91.44 92 TYR A CA 1
ATOM 716 C C . TYR A 1 92 ? -12.534 7.415 -6.186 1.00 91.44 92 TYR A C 1
ATOM 718 O O . TYR A 1 92 ? -13.490 6.928 -6.785 1.00 91.44 92 TYR A O 1
ATOM 726 N N . ASP A 1 93 ? -12.000 8.590 -6.525 1.00 89.94 93 ASP A N 1
ATOM 727 C CA . ASP A 1 93 ? -12.473 9.456 -7.604 1.00 89.94 93 ASP A CA 1
ATOM 728 C C . ASP A 1 93 ? -11.291 9.843 -8.500 1.00 89.94 93 ASP A C 1
ATOM 730 O O . ASP A 1 93 ? -10.253 10.299 -8.017 1.00 89.94 93 ASP A O 1
ATOM 734 N N . GLY A 1 94 ? -11.457 9.661 -9.811 1.00 87.62 94 GLY A N 1
ATOM 735 C CA . GLY A 1 94 ? -10.420 9.875 -10.816 1.00 87.62 94 GLY A CA 1
ATOM 736 C C . GLY A 1 94 ? -9.877 11.304 -10.837 1.00 87.62 94 GLY A C 1
ATOM 737 O O . GLY A 1 94 ? -8.751 11.517 -11.283 1.00 87.62 94 GLY A O 1
ATOM 738 N N . ALA A 1 95 ? -10.626 12.273 -10.300 1.00 89.56 95 ALA A N 1
ATOM 739 C CA . ALA A 1 95 ? -10.160 13.647 -10.121 1.00 89.56 95 ALA A CA 1
ATOM 740 C C . ALA A 1 95 ? -8.917 13.772 -9.214 1.00 89.56 95 ALA A C 1
ATOM 742 O O . ALA A 1 95 ? -8.223 14.782 -9.291 1.00 89.56 95 ALA A O 1
ATOM 743 N N . TYR A 1 96 ? -8.622 12.761 -8.387 1.00 89.88 96 TYR A N 1
ATOM 744 C CA . TYR A 1 96 ? -7.512 12.766 -7.426 1.00 89.88 96 TYR A CA 1
ATOM 745 C C . TYR A 1 96 ? -6.379 11.789 -7.780 1.00 89.88 96 TYR A C 1
ATOM 747 O O . TYR A 1 96 ? -5.548 11.486 -6.929 1.00 89.88 96 TYR A O 1
ATOM 755 N N . ILE A 1 97 ? -6.308 11.277 -9.015 1.00 88.88 97 ILE A N 1
ATOM 756 C CA . ILE A 1 97 ? -5.217 10.370 -9.438 1.00 88.88 97 ILE A CA 1
ATOM 757 C C . ILE A 1 97 ? -3.838 11.030 -9.273 1.00 88.88 97 ILE A C 1
ATOM 759 O O . ILE A 1 97 ? -2.888 10.370 -8.856 1.00 88.88 97 ILE A O 1
ATOM 763 N N . ASP A 1 98 ? -3.739 12.337 -9.526 1.00 88.56 98 ASP A N 1
ATOM 764 C CA . ASP A 1 98 ? -2.485 13.093 -9.398 1.00 88.56 98 ASP A CA 1
ATOM 765 C C . ASP A 1 98 ? -2.011 13.253 -7.937 1.00 88.56 98 ASP A C 1
ATOM 767 O O . ASP A 1 98 ? -0.868 13.647 -7.696 1.00 88.56 98 ASP A O 1
ATOM 771 N N . GLU A 1 99 ? -2.852 12.905 -6.954 1.00 90.00 99 GLU A N 1
ATOM 772 C CA . GLU A 1 99 ? -2.495 12.907 -5.531 1.00 90.00 99 GLU A CA 1
ATOM 773 C C . GLU A 1 99 ? -1.790 11.624 -5.071 1.00 90.00 99 GLU A C 1
ATOM 775 O O . GLU A 1 99 ? -1.308 11.545 -3.936 1.00 90.00 99 GLU A O 1
ATOM 780 N N . VAL A 1 100 ? -1.690 10.612 -5.933 1.00 90.06 100 VAL A N 1
ATOM 781 C CA . VAL A 1 100 ? -0.939 9.390 -5.638 1.00 90.06 100 VAL A CA 1
ATOM 782 C C . VAL A 1 100 ? 0.559 9.707 -5.582 1.00 90.06 100 VAL A C 1
ATOM 784 O O . VAL A 1 100 ? 1.161 10.150 -6.557 1.00 90.06 100 VAL A O 1
ATOM 787 N N . ALA A 1 101 ? 1.190 9.442 -4.436 1.00 89.88 101 ALA A N 1
ATOM 788 C CA . ALA A 1 101 ? 2.601 9.763 -4.205 1.00 89.88 101 ALA A CA 1
ATOM 789 C C . ALA A 1 101 ? 3.581 8.625 -4.565 1.00 89.88 101 ALA A C 1
ATOM 791 O O . ALA A 1 101 ? 4.767 8.706 -4.235 1.00 89.88 101 ALA A O 1
ATOM 792 N N . TYR A 1 102 ? 3.096 7.560 -5.209 1.00 88.19 102 TYR A N 1
ATOM 793 C CA . TYR A 1 102 ? 3.866 6.380 -5.605 1.00 88.19 102 TYR A CA 1
ATOM 794 C C . TYR A 1 102 ? 3.644 6.025 -7.081 1.00 88.19 102 TYR A C 1
ATOM 796 O O . TYR A 1 102 ? 2.633 6.372 -7.685 1.00 88.19 102 TYR A O 1
ATOM 804 N N . ASP A 1 103 ? 4.599 5.304 -7.668 1.00 82.62 103 ASP A N 1
ATOM 805 C CA . ASP A 1 103 ? 4.439 4.681 -8.983 1.00 82.62 103 ASP A CA 1
ATOM 806 C C . ASP A 1 103 ? 4.097 3.188 -8.840 1.00 82.62 103 ASP A C 1
ATOM 808 O O . ASP A 1 103 ? 4.220 2.628 -7.758 1.00 82.62 103 ASP A O 1
ATOM 812 N N . ASN A 1 104 ? 3.650 2.534 -9.914 1.00 81.31 104 ASN A N 1
ATOM 813 C CA . ASN A 1 104 ? 3.208 1.130 -9.864 1.00 81.31 104 ASN A CA 1
ATOM 814 C C . ASN A 1 104 ? 4.275 0.121 -10.310 1.00 81.31 104 ASN A C 1
ATOM 816 O O . ASN A 1 104 ? 4.015 -1.083 -10.342 1.00 81.31 104 ASN A O 1
ATOM 820 N N . SER A 1 105 ? 5.470 0.599 -10.650 1.00 86.94 105 SER A N 1
ATOM 821 C CA . SER A 1 105 ? 6.606 -0.257 -10.979 1.00 86.94 105 SER A CA 1
ATOM 822 C C . SER A 1 105 ? 7.150 -0.837 -9.684 1.00 86.94 105 SER A C 1
ATOM 824 O O . SER A 1 105 ? 7.360 -0.111 -8.715 1.00 86.94 105 SER A O 1
ATOM 826 N N . THR A 1 106 ? 7.403 -2.140 -9.658 1.00 89.88 106 THR A N 1
ATOM 827 C CA . THR A 1 106 ? 7.947 -2.761 -8.450 1.00 89.88 106 THR A CA 1
ATOM 828 C C . THR A 1 106 ? 9.381 -2.320 -8.183 1.00 89.88 106 THR A C 1
ATOM 830 O O . THR A 1 106 ? 10.112 -1.957 -9.105 1.00 89.88 106 THR A O 1
ATOM 833 N N . ASP A 1 107 ? 9.817 -2.409 -6.932 1.00 90.44 107 ASP A N 1
ATOM 834 C CA . ASP A 1 107 ? 11.221 -2.257 -6.540 1.00 90.44 107 ASP A CA 1
ATOM 835 C C . ASP A 1 107 ? 12.185 -3.082 -7.419 1.00 90.44 107 ASP A C 1
ATOM 837 O O . ASP A 1 107 ? 13.172 -2.536 -7.915 1.00 90.44 107 ASP A O 1
ATOM 841 N N . ALA A 1 108 ? 11.862 -4.342 -7.722 1.00 92.00 108 ALA A N 1
ATOM 842 C CA . ALA A 1 108 ? 12.659 -5.195 -8.605 1.00 92.00 108 ALA A CA 1
ATOM 843 C C . ALA A 1 108 ? 12.690 -4.690 -10.061 1.00 92.00 108 ALA A C 1
ATOM 845 O O . ALA A 1 108 ? 13.751 -4.665 -10.692 1.00 92.00 108 ALA A O 1
ATOM 846 N N . ALA A 1 109 ? 11.547 -4.254 -10.605 1.00 90.56 109 ALA A N 1
ATOM 847 C CA . ALA A 1 109 ? 11.470 -3.679 -11.951 1.00 90.56 109 ALA A CA 1
ATOM 848 C C . ALA A 1 109 ? 12.313 -2.402 -12.052 1.00 90.56 109 ALA A C 1
ATOM 850 O O . ALA A 1 109 ? 13.074 -2.202 -13.002 1.00 90.56 109 ALA A O 1
ATOM 851 N N . VAL A 1 110 ? 12.210 -1.565 -11.024 1.00 88.94 110 VAL A N 1
ATOM 852 C CA . VAL A 1 110 ? 12.951 -0.319 -10.866 1.00 88.94 110 VAL A CA 1
ATOM 853 C C . VAL A 1 110 ? 14.450 -0.562 -10.785 1.00 88.94 110 VAL A C 1
ATOM 855 O O . VAL A 1 110 ? 15.209 0.147 -11.449 1.00 88.94 110 VAL A O 1
ATOM 858 N N . GLU A 1 111 ? 14.890 -1.540 -9.998 1.00 90.88 111 GLU A N 1
ATOM 859 C CA . GLU A 1 111 ? 16.305 -1.869 -9.840 1.00 90.88 111 GLU A CA 1
ATOM 860 C C . GLU A 1 111 ? 16.917 -2.310 -11.176 1.00 90.88 111 GLU A C 1
ATOM 862 O O . GLU A 1 111 ? 17.942 -1.769 -11.607 1.00 90.88 111 GLU A O 1
ATOM 867 N N . ILE A 1 112 ? 16.254 -3.245 -11.870 1.00 92.75 112 ILE A N 1
ATOM 868 C CA . ILE A 1 112 ? 16.690 -3.736 -13.182 1.00 92.75 112 ILE A CA 1
ATOM 869 C C . ILE A 1 112 ? 16.760 -2.570 -14.169 1.00 92.75 112 ILE A C 1
ATOM 871 O O . ILE A 1 112 ? 17.810 -2.336 -14.772 1.00 92.75 112 ILE A O 1
ATOM 875 N N . PHE A 1 113 ? 15.680 -1.798 -14.299 1.00 91.69 113 PHE A N 1
ATOM 876 C CA . PHE A 1 113 ? 15.625 -0.672 -15.227 1.00 91.69 113 PHE A CA 1
ATOM 877 C C . PHE A 1 113 ? 16.713 0.370 -14.944 1.00 91.69 113 PHE A C 1
ATOM 879 O O . PHE A 1 113 ? 17.389 0.813 -15.870 1.00 91.69 113 PHE A O 1
ATOM 886 N N . THR A 1 114 ? 16.933 0.721 -13.676 1.00 90.25 114 THR A N 1
ATOM 887 C CA . THR A 1 114 ? 17.948 1.701 -13.257 1.00 90.25 114 THR A CA 1
ATOM 888 C C . THR A 1 114 ? 19.348 1.252 -13.666 1.00 90.25 114 THR A C 1
ATOM 890 O O . THR A 1 114 ? 20.082 2.013 -14.297 1.00 90.25 114 THR A O 1
ATOM 893 N N . ARG A 1 115 ? 19.704 -0.010 -13.399 1.00 92.88 115 ARG A N 1
ATOM 894 C CA . ARG A 1 115 ? 21.013 -0.559 -13.779 1.00 92.88 115 ARG A CA 1
ATOM 895 C C . ARG A 1 115 ? 21.214 -0.567 -15.295 1.00 92.88 115 ARG A C 1
ATOM 897 O O . ARG A 1 115 ? 22.298 -0.234 -15.777 1.00 92.88 115 ARG A O 1
ATOM 904 N N . TRP A 1 116 ? 20.187 -0.943 -16.054 1.00 94.75 116 TRP A N 1
ATOM 905 C CA . TRP A 1 116 ? 20.266 -0.947 -17.515 1.00 94.75 116 TRP A CA 1
ATOM 906 C C . TRP A 1 116 ? 20.308 0.452 -18.108 1.00 94.75 116 TRP A C 1
ATOM 908 O O . TRP A 1 116 ? 21.085 0.677 -19.032 1.00 94.75 116 TRP A O 1
ATOM 918 N N . ARG A 1 117 ? 19.547 1.402 -17.561 1.00 92.12 117 ARG A N 1
ATOM 919 C CA . ARG A 1 117 ? 19.650 2.819 -17.917 1.00 92.12 117 ARG A CA 1
ATOM 920 C C . ARG A 1 117 ? 21.087 3.297 -17.750 1.00 92.12 117 ARG A C 1
ATOM 922 O O . ARG A 1 117 ? 21.639 3.857 -18.686 1.00 92.12 117 ARG A O 1
ATOM 929 N N . ASP A 1 118 ? 21.714 3.032 -16.607 1.00 92.31 118 ASP A N 1
ATOM 930 C CA . ASP A 1 118 ? 23.086 3.482 -16.349 1.00 92.31 118 ASP A CA 1
ATOM 931 C C . ASP A 1 118 ? 24.097 2.810 -17.300 1.00 92.31 118 ASP A C 1
ATOM 933 O O . ASP A 1 118 ? 25.013 3.466 -17.805 1.00 92.31 118 ASP A O 1
ATOM 937 N N . LYS A 1 119 ? 23.889 1.528 -17.642 1.00 95.00 119 LYS A N 1
ATOM 938 C CA . LYS A 1 119 ? 24.662 0.825 -18.684 1.00 95.00 119 LYS A CA 1
ATOM 939 C C . LYS A 1 119 ? 24.476 1.475 -20.061 1.00 95.00 119 LYS A C 1
ATOM 941 O O . LYS A 1 119 ? 25.466 1.720 -20.747 1.00 95.00 119 LYS A O 1
ATOM 946 N N . ILE A 1 120 ? 23.244 1.780 -20.463 1.00 94.06 120 ILE A N 1
ATOM 947 C CA . ILE A 1 120 ? 22.916 2.446 -21.734 1.00 94.06 120 ILE A CA 1
ATOM 948 C C . ILE A 1 120 ? 23.581 3.831 -21.793 1.00 94.06 120 ILE A C 1
ATOM 950 O O . ILE A 1 120 ? 24.273 4.132 -22.767 1.00 94.06 120 ILE A O 1
ATOM 954 N N . THR A 1 121 ? 23.498 4.609 -20.712 1.00 93.56 121 THR A N 1
ATOM 955 C CA . THR A 1 121 ? 24.172 5.908 -20.565 1.00 93.56 121 THR A CA 1
ATOM 956 C C . THR A 1 121 ? 25.688 5.792 -20.702 1.00 93.56 121 THR A C 1
ATOM 958 O O . THR A 1 121 ? 26.309 6.600 -21.393 1.00 93.56 121 THR A O 1
ATOM 961 N N . SER A 1 122 ? 26.304 4.754 -20.126 1.00 95.00 122 SER A N 1
ATOM 962 C CA . SER A 1 122 ? 27.753 4.522 -20.248 1.00 95.00 122 SER A CA 1
ATOM 963 C C . SER A 1 122 ? 28.211 4.249 -21.691 1.00 95.00 122 SER A C 1
ATOM 965 O O . SER A 1 122 ? 29.377 4.456 -22.021 1.00 95.00 122 SER A O 1
ATOM 967 N N . LEU A 1 123 ? 27.289 3.824 -22.562 1.00 93.31 123 LEU A N 1
ATOM 968 C CA . LEU A 1 123 ? 27.512 3.601 -23.992 1.00 93.31 123 LEU A CA 1
ATOM 969 C C . LEU A 1 123 ? 27.232 4.848 -24.852 1.00 93.31 123 LEU A C 1
ATOM 971 O O . LEU A 1 123 ? 27.274 4.756 -26.079 1.00 93.31 123 LEU A O 1
ATOM 975 N N . GLY A 1 124 ? 26.950 6.005 -24.242 1.00 93.69 124 GLY A N 1
ATOM 976 C CA . GLY A 1 124 ? 26.632 7.245 -24.960 1.00 93.69 124 GLY A CA 1
ATOM 977 C C . GLY A 1 124 ? 25.221 7.275 -25.556 1.00 93.69 124 GLY A C 1
ATOM 978 O O . GLY A 1 124 ? 24.968 8.015 -26.507 1.00 93.69 124 GLY A O 1
ATOM 979 N N . LEU A 1 125 ? 24.316 6.450 -25.030 1.00 92.88 125 LEU A N 1
ATOM 980 C CA . LEU A 1 125 ? 22.912 6.383 -25.420 1.00 92.88 125 LEU A CA 1
ATOM 981 C C . LEU A 1 125 ? 22.031 6.905 -24.282 1.00 92.88 125 LEU A C 1
ATOM 983 O O . LEU A 1 125 ? 22.411 6.811 -23.123 1.00 92.88 125 LEU A O 1
ATOM 987 N N . ASP A 1 126 ? 20.838 7.398 -24.597 1.00 90.56 126 ASP A N 1
ATOM 988 C CA . ASP A 1 126 ? 19.847 7.783 -23.592 1.00 90.56 126 ASP A CA 1
ATOM 989 C C . ASP A 1 126 ? 18.625 6.878 -23.736 1.00 90.56 126 ASP A C 1
ATOM 991 O O . ASP A 1 126 ? 18.006 6.841 -24.796 1.00 90.56 126 ASP A O 1
ATOM 995 N N . VAL A 1 127 ? 18.285 6.116 -22.694 1.00 88.81 127 VAL A N 1
ATOM 996 C CA . VAL A 1 127 ? 17.143 5.187 -22.740 1.00 88.81 127 VAL A CA 1
ATOM 997 C C . VAL A 1 127 ? 15.816 5.914 -22.984 1.00 88.81 127 VAL A C 1
ATOM 999 O O . VAL A 1 127 ? 14.889 5.302 -23.506 1.00 88.81 127 VAL A O 1
ATOM 1002 N N . SER A 1 128 ? 15.723 7.210 -22.666 1.00 86.69 128 SER A N 1
ATOM 1003 C CA . SER A 1 128 ? 14.540 8.026 -22.964 1.00 86.69 128 SER A CA 1
ATOM 1004 C C . SER A 1 128 ? 14.332 8.268 -24.463 1.00 86.69 128 SER A C 1
ATOM 1006 O O . SER A 1 128 ? 13.208 8.555 -24.873 1.00 86.69 128 SER A O 1
ATOM 1008 N N . ASP A 1 129 ? 15.366 8.064 -25.289 1.00 87.94 129 ASP A N 1
ATOM 1009 C CA . ASP A 1 129 ? 15.240 8.075 -26.748 1.00 87.94 129 ASP A CA 1
ATOM 1010 C C . ASP A 1 129 ? 14.455 6.853 -27.261 1.00 87.94 129 ASP A C 1
ATOM 1012 O O . ASP A 1 129 ? 14.010 6.865 -28.408 1.00 87.94 129 ASP A O 1
ATOM 1016 N N . TYR A 1 130 ? 14.309 5.780 -26.467 1.00 87.81 130 TYR A N 1
ATOM 1017 C CA . TYR A 1 130 ? 13.647 4.552 -26.909 1.00 87.81 130 TYR A CA 1
ATOM 1018 C C . TYR A 1 130 ? 12.170 4.783 -27.243 1.00 87.81 130 TYR A C 1
ATOM 1020 O O . TYR A 1 130 ? 11.370 5.186 -26.399 1.00 87.81 130 TYR A O 1
ATOM 1028 N N . ASP A 1 131 ? 11.791 4.411 -28.465 1.00 85.06 131 ASP A N 1
ATOM 1029 C CA . ASP A 1 131 ? 10.409 4.420 -28.922 1.00 85.06 131 ASP A CA 1
ATOM 1030 C C . ASP A 1 131 ? 9.914 2.979 -29.153 1.00 85.06 131 ASP A C 1
ATOM 1032 O O . ASP A 1 131 ? 10.449 2.274 -30.018 1.00 85.06 131 ASP A O 1
ATOM 1036 N N . PRO A 1 132 ? 8.855 2.529 -28.453 1.00 79.56 132 PRO A N 1
ATOM 1037 C CA . PRO A 1 132 ? 8.250 1.215 -28.675 1.00 79.56 132 PRO A CA 1
ATOM 1038 C C . PRO A 1 132 ? 7.831 0.952 -30.131 1.00 79.56 132 PRO A C 1
ATOM 1040 O O . PRO A 1 132 ? 7.760 -0.200 -30.556 1.00 79.56 132 PRO A O 1
ATOM 1043 N N . ARG A 1 133 ? 7.577 1.992 -30.936 1.00 80.06 133 ARG A N 1
ATOM 1044 C CA . ARG A 1 133 ? 7.237 1.850 -32.363 1.00 80.06 133 ARG A CA 1
ATOM 1045 C C . ARG A 1 133 ? 8.394 1.296 -33.194 1.00 80.06 133 ARG A C 1
ATOM 1047 O O . ARG A 1 133 ? 8.149 0.748 -34.268 1.00 80.06 133 ARG A O 1
ATOM 1054 N N . TRP A 1 134 ? 9.636 1.391 -32.717 1.00 80.69 134 TRP A N 1
ATOM 1055 C CA . TRP A 1 134 ? 10.799 0.820 -33.402 1.00 80.69 134 TRP A CA 1
ATOM 1056 C C . TRP A 1 134 ? 10.747 -0.706 -33.491 1.00 80.69 134 TRP A C 1
ATOM 1058 O O . TRP A 1 134 ? 11.319 -1.279 -34.416 1.00 80.69 134 TRP A O 1
ATOM 1068 N N . GLU A 1 135 ? 9.987 -1.367 -32.616 1.00 73.88 135 GLU A N 1
ATOM 1069 C CA . GLU A 1 135 ? 9.746 -2.813 -32.673 1.00 73.88 135 GLU A CA 1
ATOM 1070 C C . GLU A 1 135 ? 9.090 -3.238 -34.000 1.00 73.88 135 GLU A C 1
ATOM 1072 O O . GLU A 1 135 ? 9.451 -4.263 -34.578 1.00 73.88 135 GLU A O 1
ATOM 1077 N N . LEU A 1 136 ? 8.194 -2.406 -34.546 1.00 70.44 136 LEU A N 1
ATOM 1078 C CA . LEU A 1 136 ? 7.582 -2.613 -35.868 1.00 70.44 136 LEU A CA 1
ATOM 1079 C C . LEU A 1 136 ? 8.590 -2.392 -37.009 1.00 70.44 136 LEU A C 1
ATOM 1081 O O . LEU A 1 136 ? 8.446 -2.953 -38.095 1.00 70.44 136 LEU A O 1
ATOM 1085 N N . GLY A 1 137 ? 9.622 -1.585 -36.757 1.00 67.19 137 GLY A N 1
ATOM 1086 C CA . GLY A 1 137 ? 10.698 -1.261 -37.690 1.00 67.19 137 GLY A CA 1
ATOM 1087 C C . GLY A 1 137 ? 11.756 -2.355 -37.847 1.00 67.19 137 GLY A C 1
ATOM 1088 O O . GLY A 1 137 ? 12.538 -2.278 -38.792 1.00 67.19 137 GLY A O 1
ATOM 1089 N N . ARG A 1 138 ? 11.760 -3.404 -37.004 1.00 69.00 138 ARG A N 1
ATOM 1090 C CA . ARG A 1 138 ? 12.709 -4.543 -37.090 1.00 69.00 138 ARG A CA 1
ATOM 1091 C C . ARG A 1 138 ? 12.686 -5.280 -38.428 1.00 69.00 138 ARG A C 1
ATOM 1093 O O . ARG A 1 138 ? 13.625 -5.999 -38.751 1.00 69.00 138 ARG A O 1
ATOM 1100 N N . PHE A 1 139 ? 11.618 -5.103 -39.198 1.00 66.94 139 PHE A N 1
ATOM 1101 C CA . PHE A 1 139 ? 11.420 -5.728 -40.503 1.00 66.94 139 PHE A CA 1
ATOM 1102 C C . PHE A 1 139 ? 11.843 -4.827 -41.678 1.00 66.94 139 PHE A C 1
ATOM 1104 O O . PHE A 1 139 ? 11.637 -5.196 -42.835 1.00 66.94 139 PHE A O 1
ATOM 1111 N N . VAL A 1 140 ? 12.425 -3.651 -41.407 1.00 68.31 140 VAL A N 1
ATOM 1112 C CA . VAL A 1 140 ? 12.905 -2.708 -42.429 1.00 68.31 140 VAL A CA 1
ATOM 1113 C C . VAL A 1 140 ? 14.402 -2.946 -42.711 1.00 68.31 140 VAL A C 1
ATOM 1115 O O . VAL A 1 140 ? 15.167 -3.137 -41.768 1.00 68.31 140 VAL A O 1
ATOM 1118 N N . PRO A 1 141 ? 14.866 -2.910 -43.980 1.00 62.91 141 PRO A N 1
ATOM 1119 C CA . PRO A 1 141 ? 16.248 -3.268 -44.339 1.00 62.91 141 PRO A CA 1
ATOM 1120 C C . PRO A 1 141 ? 17.345 -2.346 -43.786 1.00 62.91 141 PRO A C 1
ATOM 1122 O O . PRO A 1 141 ? 18.509 -2.740 -43.746 1.00 62.91 141 PRO A O 1
ATOM 1125 N N . THR A 1 142 ? 17.002 -1.117 -43.398 1.00 76.38 142 THR A N 1
ATOM 1126 C CA . THR A 1 142 ? 17.965 -0.091 -42.984 1.00 76.38 142 THR A CA 1
ATOM 1127 C C . THR A 1 142 ? 17.457 0.610 -41.731 1.00 76.38 142 THR A C 1
ATOM 1129 O O . THR A 1 142 ? 16.506 1.386 -41.790 1.00 76.38 142 THR A O 1
ATOM 1132 N N . ILE A 1 143 ? 18.108 0.342 -40.602 1.00 80.81 143 ILE A N 1
ATOM 1133 C CA . ILE A 1 143 ? 17.871 1.003 -39.315 1.00 80.81 143 ILE A CA 1
ATOM 1134 C C . ILE A 1 143 ? 19.155 1.746 -38.944 1.00 80.81 143 ILE A C 1
ATOM 1136 O O . ILE A 1 143 ? 20.258 1.250 -39.177 1.00 80.81 143 ILE A O 1
ATOM 1140 N N . GLU A 1 144 ? 19.023 2.949 -38.391 1.00 85.25 144 GLU A N 1
ATOM 1141 C CA . GLU A 1 144 ? 20.168 3.713 -37.900 1.00 85.25 144 GLU A CA 1
ATOM 1142 C C . GLU A 1 144 ? 20.938 2.905 -36.831 1.00 85.25 144 GLU A C 1
ATOM 1144 O O . GLU A 1 144 ? 20.308 2.355 -35.923 1.00 85.25 144 GLU A O 1
ATOM 1149 N N . PRO A 1 145 ? 22.285 2.838 -36.868 1.00 87.56 145 PRO A N 1
ATOM 1150 C CA . PRO A 1 145 ? 23.061 2.029 -35.922 1.00 87.56 145 PRO A CA 1
ATOM 1151 C C . PRO A 1 145 ? 22.782 2.344 -34.445 1.00 87.56 145 PRO A C 1
ATOM 1153 O O . PRO A 1 145 ? 22.769 1.434 -33.618 1.00 87.56 145 PRO A O 1
ATOM 1156 N N . LYS A 1 146 ? 22.514 3.618 -34.115 1.00 86.69 146 LYS A N 1
ATOM 1157 C CA . LYS A 1 146 ? 22.144 4.053 -32.757 1.00 86.69 146 LYS A CA 1
ATOM 1158 C C . LYS A 1 146 ? 20.830 3.403 -32.300 1.00 86.69 146 LYS A C 1
ATOM 1160 O O . LYS A 1 146 ? 20.759 2.898 -31.183 1.00 86.69 146 LYS A O 1
ATOM 1165 N N . ILE A 1 147 ? 19.824 3.371 -33.179 1.00 86.56 147 ILE A N 1
ATOM 1166 C CA . ILE A 1 147 ? 18.516 2.749 -32.924 1.00 86.56 147 ILE A CA 1
ATOM 1167 C C . ILE A 1 147 ? 18.677 1.235 -32.763 1.00 86.56 147 ILE A C 1
ATOM 1169 O O . ILE A 1 147 ? 18.201 0.675 -31.779 1.00 86.56 147 ILE A O 1
ATOM 1173 N N . ALA A 1 148 ? 19.410 0.582 -33.670 1.00 87.56 148 ALA A N 1
ATOM 1174 C CA . ALA A 1 148 ? 19.666 -0.856 -33.587 1.00 87.56 148 ALA A CA 1
ATOM 1175 C C . ALA A 1 148 ? 20.351 -1.239 -32.263 1.00 87.56 148 ALA A C 1
ATOM 1177 O O . ALA A 1 148 ? 19.936 -2.191 -31.602 1.00 87.56 148 ALA A O 1
ATOM 1178 N N . ARG A 1 149 ? 21.346 -0.451 -31.832 1.00 90.44 149 ARG A N 1
ATOM 1179 C CA . ARG A 1 149 ? 22.027 -0.664 -30.552 1.00 90.44 149 ARG A CA 1
ATOM 1180 C C . ARG A 1 149 ? 21.107 -0.433 -29.353 1.00 90.44 149 ARG A C 1
ATOM 1182 O O . ARG A 1 149 ? 21.175 -1.201 -28.401 1.00 90.44 149 ARG A O 1
ATOM 1189 N N . MET A 1 150 ? 20.248 0.588 -29.383 1.00 91.50 150 MET A N 1
ATOM 1190 C CA . MET A 1 150 ? 19.260 0.811 -28.320 1.00 91.50 150 MET A CA 1
ATOM 1191 C C . MET A 1 150 ? 18.310 -0.384 -28.183 1.00 91.50 150 MET A C 1
ATOM 1193 O O . MET A 1 150 ? 18.082 -0.867 -27.078 1.00 91.50 150 MET A O 1
ATOM 1197 N N . MET A 1 151 ? 17.792 -0.890 -29.304 1.00 89.12 151 MET A N 1
ATOM 1198 C CA . MET A 1 151 ? 16.867 -2.026 -29.322 1.00 89.12 151 MET A CA 1
ATOM 1199 C C . MET A 1 151 ? 17.509 -3.298 -28.762 1.00 89.12 151 MET A C 1
ATOM 1201 O O . MET A 1 151 ? 16.882 -3.983 -27.962 1.00 89.12 151 MET A O 1
ATOM 1205 N N . GLU A 1 152 ? 18.772 -3.568 -29.101 1.00 91.44 152 GLU A N 1
ATOM 1206 C CA . GLU A 1 152 ? 19.548 -4.673 -28.519 1.00 91.44 152 GLU A CA 1
ATOM 1207 C C . GLU A 1 152 ? 19.654 -4.549 -26.989 1.00 91.44 152 GLU A C 1
ATOM 1209 O O . GLU A 1 152 ? 19.419 -5.516 -26.269 1.00 91.44 152 GLU A O 1
ATOM 1214 N N . MET A 1 153 ? 19.941 -3.350 -26.468 1.00 93.38 153 MET A N 1
ATOM 1215 C CA . MET A 1 153 ? 20.018 -3.128 -25.018 1.00 93.38 153 MET A CA 1
ATOM 1216 C C . MET A 1 153 ? 18.665 -3.295 -24.324 1.00 93.38 153 MET A C 1
ATOM 1218 O O . MET A 1 153 ? 18.610 -3.853 -23.229 1.00 93.38 153 MET A O 1
ATOM 1222 N N . VAL A 1 154 ? 17.573 -2.848 -24.948 1.00 91.62 154 VAL A N 1
ATOM 1223 C CA . VAL A 1 154 ? 16.217 -3.044 -24.414 1.00 91.62 154 VAL A CA 1
ATOM 1224 C C . VAL A 1 154 ? 15.808 -4.522 -24.454 1.00 91.62 154 VAL A C 1
ATOM 1226 O O . VAL A 1 154 ? 15.139 -4.990 -23.533 1.00 91.62 154 VAL A O 1
ATOM 1229 N N . ASP A 1 155 ? 16.237 -5.282 -25.463 1.00 92.06 155 ASP A N 1
ATOM 1230 C CA . ASP A 1 155 ? 16.001 -6.728 -25.530 1.00 92.06 155 ASP A CA 1
ATOM 1231 C C . ASP A 1 155 ? 16.751 -7.475 -24.423 1.00 92.06 155 ASP A C 1
ATOM 1233 O O . ASP A 1 155 ? 16.158 -8.322 -23.752 1.00 92.06 155 ASP A O 1
ATOM 1237 N N . GLU A 1 156 ? 18.022 -7.140 -24.178 1.00 95.62 156 GLU A N 1
ATOM 1238 C CA . GLU A 1 156 ? 18.790 -7.718 -23.069 1.00 95.62 156 GLU A CA 1
ATOM 1239 C C . GLU A 1 156 ? 18.178 -7.359 -21.702 1.00 95.62 156 GLU A C 1
ATOM 1241 O O . GLU A 1 156 ? 18.056 -8.224 -20.831 1.00 95.62 156 GLU A O 1
ATOM 1246 N N . LEU A 1 157 ? 17.732 -6.110 -21.531 1.00 94.69 157 LEU A N 1
ATOM 1247 C CA . LEU A 1 157 ? 17.012 -5.640 -20.344 1.00 94.69 157 LEU A CA 1
ATOM 1248 C C . LEU A 1 157 ? 15.752 -6.482 -20.094 1.00 94.69 157 LEU A C 1
ATOM 1250 O O . LEU A 1 157 ? 15.543 -6.980 -18.984 1.00 94.69 157 LEU A O 1
ATOM 1254 N N . ARG A 1 158 ? 14.922 -6.682 -21.125 1.00 92.94 158 ARG A N 1
ATOM 1255 C CA . ARG A 1 158 ? 13.700 -7.500 -21.035 1.00 92.94 158 ARG A CA 1
ATOM 1256 C C . ARG A 1 158 ? 14.014 -8.967 -20.767 1.00 92.94 158 ARG A C 1
ATOM 1258 O O . ARG A 1 158 ? 13.292 -9.611 -20.009 1.00 92.94 158 ARG A O 1
ATOM 1265 N N . ALA A 1 159 ? 15.072 -9.497 -21.377 1.00 94.81 159 ALA A N 1
ATOM 1266 C CA . ALA A 1 159 ? 15.505 -10.871 -21.162 1.00 94.81 159 ALA A CA 1
ATOM 1267 C C . ALA A 1 159 ? 15.936 -11.105 -19.708 1.00 94.81 159 ALA A C 1
ATOM 1269 O O . ALA A 1 159 ? 15.592 -12.140 -19.138 1.00 94.81 159 ALA A O 1
ATOM 1270 N N . GLU A 1 160 ? 16.631 -10.144 -19.092 1.00 95.94 160 GLU A N 1
ATOM 1271 C CA . GLU A 1 160 ? 17.000 -10.231 -17.679 1.00 95.94 160 GLU A CA 1
ATOM 1272 C C . GLU A 1 160 ? 15.781 -10.155 -16.754 1.00 95.94 160 GLU A C 1
ATOM 1274 O O . GLU A 1 160 ? 15.672 -10.932 -15.810 1.00 95.94 160 GLU A O 1
ATOM 1279 N N . ALA A 1 161 ? 14.841 -9.247 -17.018 1.00 93.06 161 ALA A N 1
ATOM 1280 C CA . ALA A 1 161 ? 13.626 -9.166 -16.212 1.00 93.06 161 ALA A CA 1
ATOM 1281 C C . ALA A 1 161 ? 12.805 -10.457 -16.300 1.00 93.06 161 ALA A C 1
ATOM 1283 O O . ALA A 1 161 ? 12.398 -11.005 -15.277 1.00 93.06 161 ALA A O 1
ATOM 1284 N N . ARG A 1 162 ? 12.672 -11.016 -17.508 1.00 91.94 162 ARG A N 1
ATOM 1285 C CA . ARG A 1 162 ? 11.994 -12.294 -17.730 1.00 91.94 162 ARG A CA 1
ATOM 1286 C C . ARG A 1 162 ? 12.674 -13.461 -17.018 1.00 91.94 162 ARG A C 1
ATOM 1288 O O . ARG A 1 162 ? 11.974 -14.336 -16.533 1.00 91.94 162 ARG A O 1
ATOM 1295 N N . SER A 1 163 ? 14.006 -13.499 -16.945 1.00 94.88 163 SER A N 1
ATOM 1296 C CA . SER A 1 163 ? 14.713 -14.578 -16.235 1.00 94.88 163 SER A CA 1
ATOM 1297 C C . SER A 1 163 ? 14.561 -14.514 -14.712 1.00 94.88 163 SER A C 1
ATOM 1299 O O . SER A 1 163 ? 14.927 -15.467 -14.028 1.00 94.88 163 SER A O 1
ATOM 1301 N N . LYS A 1 164 ? 14.023 -13.404 -14.197 1.00 92.25 164 LYS A N 1
ATOM 1302 C CA . LYS A 1 164 ? 13.712 -13.163 -12.785 1.00 92.25 164 LYS A CA 1
ATOM 1303 C C . LYS A 1 164 ? 12.206 -13.116 -12.503 1.00 92.25 164 LYS A C 1
ATOM 1305 O O . LYS A 1 164 ? 11.823 -12.732 -11.404 1.00 92.25 164 LYS A O 1
ATOM 1310 N N . ASP A 1 165 ? 11.375 -13.441 -13.497 1.00 88.31 165 ASP A N 1
ATOM 1311 C CA . ASP A 1 165 ? 9.910 -13.339 -13.444 1.00 88.31 165 ASP A CA 1
ATOM 1312 C C . ASP A 1 165 ? 9.383 -11.925 -13.112 1.00 88.31 165 ASP A C 1
ATOM 1314 O O . ASP A 1 165 ? 8.264 -11.732 -12.638 1.00 88.31 165 ASP A O 1
ATOM 1318 N N . VAL A 1 166 ? 10.174 -10.897 -13.432 1.00 88.81 166 VAL A N 1
ATOM 1319 C CA . VAL A 1 166 ? 9.816 -9.492 -13.232 1.00 88.81 166 VAL A CA 1
ATOM 1320 C C . VAL A 1 166 ? 9.157 -8.939 -14.493 1.00 88.81 166 VAL A C 1
ATOM 1322 O O . VAL A 1 166 ? 9.756 -8.898 -15.570 1.00 88.81 166 VAL A O 1
ATOM 1325 N N . PHE A 1 167 ? 7.926 -8.451 -14.354 1.00 85.81 167 PHE A N 1
ATOM 1326 C CA . PHE A 1 167 ? 7.265 -7.682 -15.405 1.00 85.81 167 PHE A CA 1
ATOM 1327 C C . PHE A 1 167 ? 7.831 -6.260 -15.486 1.00 85.81 167 PHE A C 1
ATOM 1329 O O . PHE A 1 167 ? 8.177 -5.656 -14.471 1.00 85.81 167 PHE A O 1
ATOM 1336 N N . LEU A 1 168 ? 7.917 -5.721 -16.703 1.00 86.12 168 LEU A N 1
ATOM 1337 C CA . LEU A 1 168 ? 8.369 -4.356 -16.950 1.00 86.12 168 LEU A CA 1
ATOM 1338 C C . LEU A 1 168 ? 7.348 -3.600 -17.795 1.00 86.12 168 LEU A C 1
ATOM 1340 O O . LEU A 1 168 ? 7.231 -3.834 -19.002 1.00 86.12 168 LEU A O 1
ATOM 1344 N N . ASP A 1 169 ? 6.672 -2.634 -17.183 1.00 84.62 169 ASP A N 1
ATOM 1345 C CA . ASP A 1 169 ? 5.958 -1.592 -17.914 1.00 84.62 169 ASP A CA 1
ATOM 1346 C C . ASP A 1 169 ? 6.964 -0.523 -18.377 1.00 84.62 169 ASP A C 1
ATOM 1348 O O . ASP A 1 169 ? 7.260 0.449 -17.680 1.00 84.62 169 ASP A O 1
ATOM 1352 N N . MET A 1 170 ? 7.545 -0.739 -19.563 1.00 84.12 170 MET A N 1
ATOM 1353 C CA . MET A 1 170 ? 8.535 0.176 -20.142 1.00 84.12 170 MET A CA 1
ATOM 1354 C C . MET A 1 170 ? 8.004 1.613 -20.295 1.00 84.12 170 MET A C 1
ATOM 1356 O O . MET A 1 170 ? 8.715 2.529 -19.880 1.00 84.12 170 MET A O 1
ATOM 1360 N N . PRO A 1 171 ? 6.794 1.865 -20.841 1.00 82.31 171 PRO A N 1
ATOM 1361 C CA . PRO A 1 171 ? 6.227 3.213 -20.882 1.00 82.31 171 PRO A CA 1
ATOM 1362 C C . PRO A 1 171 ? 6.211 3.925 -19.524 1.00 82.31 171 PRO A C 1
ATOM 1364 O O . PRO A 1 171 ? 6.574 5.102 -19.460 1.00 82.31 171 PRO A O 1
ATOM 1367 N N . ARG A 1 172 ? 5.823 3.241 -18.440 1.00 81.81 172 ARG A N 1
ATOM 1368 C CA . ARG A 1 172 ? 5.830 3.828 -17.088 1.00 81.81 172 ARG A CA 1
ATOM 1369 C C . ARG A 1 172 ? 7.242 4.054 -16.568 1.00 81.81 172 ARG A C 1
ATOM 1371 O O . ARG A 1 172 ? 7.533 5.146 -16.086 1.00 81.81 172 ARG A O 1
ATOM 1378 N N . LEU A 1 173 ? 8.131 3.075 -16.725 1.00 85.44 173 LEU A N 1
ATOM 1379 C CA . LEU A 1 173 ? 9.530 3.177 -16.297 1.00 85.44 173 LEU A CA 1
ATOM 1380 C C . LEU A 1 173 ? 10.276 4.322 -16.999 1.00 85.44 173 LEU A C 1
ATOM 1382 O O . LEU A 1 173 ? 11.092 4.990 -16.371 1.00 85.44 173 LEU A O 1
ATOM 1386 N N . LEU A 1 174 ? 9.964 4.592 -18.269 1.00 84.19 174 LEU A N 1
ATOM 1387 C CA . LEU A 1 174 ? 10.532 5.706 -19.037 1.00 84.19 174 LEU A CA 1
ATOM 1388 C C . LEU A 1 174 ? 9.976 7.069 -18.609 1.00 84.19 174 LEU A C 1
ATOM 1390 O O . LEU A 1 174 ? 10.708 8.055 -18.604 1.00 84.19 174 LEU A O 1
ATOM 1394 N N . LYS A 1 175 ? 8.688 7.136 -18.248 1.00 77.88 175 LYS A N 1
ATOM 1395 C CA . LYS A 1 175 ? 8.049 8.359 -17.725 1.00 77.88 175 LYS A CA 1
ATOM 1396 C C . LYS A 1 175 ? 8.448 8.667 -16.284 1.00 77.88 175 LYS A C 1
ATOM 1398 O O . LYS A 1 175 ? 8.264 9.791 -15.818 1.00 77.88 175 LYS A O 1
ATOM 1403 N N . ARG A 1 176 ? 8.957 7.672 -15.564 1.00 71.88 176 ARG A N 1
ATOM 1404 C CA . ARG A 1 176 ? 9.366 7.805 -14.175 1.00 71.88 176 ARG A CA 1
ATOM 1405 C C . ARG A 1 176 ? 10.517 8.795 -14.061 1.00 71.88 176 ARG A C 1
ATOM 1407 O O . ARG A 1 176 ? 11.585 8.586 -14.634 1.00 71.88 176 ARG A O 1
ATOM 1414 N N . SER A 1 177 ? 10.360 9.823 -13.230 1.00 59.97 177 SER A N 1
ATOM 1415 C CA . SER A 1 177 ? 11.546 10.509 -12.729 1.00 59.97 177 SER A CA 1
ATOM 1416 C C . SER A 1 177 ? 12.171 9.604 -11.663 1.00 59.97 177 SER A C 1
ATOM 1418 O O . SER A 1 177 ? 11.532 9.235 -10.677 1.00 59.97 177 SER A O 1
ATOM 1420 N N . ALA A 1 178 ? 13.428 9.207 -11.858 1.00 57.53 178 ALA A N 1
ATOM 1421 C CA . ALA A 1 178 ? 14.180 8.464 -10.842 1.00 57.53 178 ALA A CA 1
ATOM 1422 C C . ALA A 1 178 ? 14.274 9.227 -9.501 1.00 57.53 178 ALA A C 1
ATOM 1424 O O . ALA A 1 178 ? 14.565 8.638 -8.466 1.00 57.53 178 ALA A O 1
ATOM 1425 N N . ASP A 1 179 ? 13.989 10.528 -9.541 1.00 65.88 179 ASP A N 1
ATOM 1426 C CA . ASP A 1 179 ? 14.001 11.460 -8.425 1.00 65.88 179 ASP A CA 1
ATOM 1427 C C . ASP A 1 179 ? 12.839 11.224 -7.437 1.00 65.88 179 ASP A C 1
ATOM 1429 O O . ASP A 1 179 ? 13.062 11.228 -6.232 1.00 65.88 179 ASP A O 1
ATOM 1433 N N . HIS A 1 180 ? 11.616 10.908 -7.890 1.00 75.31 180 HIS A N 1
ATOM 1434 C CA . HIS A 1 180 ? 10.460 10.803 -6.978 1.00 75.31 180 HIS A CA 1
ATOM 1435 C C . HIS A 1 180 ? 10.572 9.667 -5.948 1.00 75.31 180 HIS A C 1
ATOM 1437 O O . HIS A 1 180 ? 10.305 9.875 -4.765 1.00 75.31 180 HIS A O 1
ATOM 1443 N N . ALA A 1 181 ? 10.977 8.469 -6.373 1.00 77.50 181 ALA A N 1
ATOM 1444 C CA . ALA A 1 181 ? 11.119 7.339 -5.456 1.00 77.50 181 ALA A CA 1
ATOM 1445 C C . ALA A 1 181 ? 12.291 7.527 -4.486 1.00 77.50 181 ALA A C 1
ATOM 1447 O O . ALA A 1 181 ? 12.159 7.214 -3.304 1.00 77.50 181 ALA A O 1
ATOM 1448 N N . GLY A 1 182 ? 13.404 8.096 -4.965 1.00 82.69 182 GLY A N 1
ATOM 1449 C CA . GLY A 1 182 ? 14.535 8.463 -4.112 1.00 82.69 182 GLY A CA 1
ATOM 1450 C C . GLY A 1 182 ? 14.152 9.521 -3.075 1.00 82.69 182 GLY A C 1
ATOM 1451 O O . GLY A 1 182 ? 14.493 9.380 -1.904 1.00 82.69 182 GLY A O 1
ATOM 1452 N N . GLN A 1 183 ? 13.373 10.533 -3.468 1.00 88.19 183 GLN A N 1
ATOM 1453 C CA . GLN A 1 183 ? 12.829 11.540 -2.552 1.00 88.19 183 GLN A CA 1
ATOM 1454 C C . GLN A 1 183 ? 11.920 10.923 -1.486 1.00 88.19 183 GLN A C 1
ATOM 1456 O O . GLN A 1 183 ? 12.030 11.281 -0.316 1.00 88.19 183 GLN A O 1
ATOM 1461 N N . MET A 1 184 ? 11.038 9.993 -1.866 1.00 91.44 184 MET A N 1
ATOM 1462 C CA . MET A 1 184 ? 10.155 9.318 -0.910 1.00 91.44 184 MET A CA 1
ATOM 1463 C C . MET A 1 184 ? 10.946 8.446 0.071 1.00 91.44 184 MET A C 1
ATOM 1465 O O . MET A 1 184 ? 10.710 8.507 1.274 1.00 91.44 184 MET A O 1
ATOM 1469 N N . GLN A 1 185 ? 11.926 7.681 -0.419 1.00 91.69 185 GLN A N 1
ATOM 1470 C CA . GLN A 1 185 ? 12.820 6.889 0.431 1.00 91.69 185 GLN A CA 1
ATOM 1471 C C . GLN A 1 185 ? 13.613 7.770 1.404 1.00 91.69 185 GLN A C 1
ATOM 1473 O O . GLN A 1 185 ? 13.722 7.429 2.578 1.00 91.69 185 GLN A O 1
ATOM 1478 N N . ALA A 1 186 ? 14.124 8.915 0.943 1.00 94.06 186 ALA A N 1
ATOM 1479 C CA . ALA A 1 186 ? 14.829 9.871 1.794 1.00 94.06 186 ALA A CA 1
ATOM 1480 C C . ALA A 1 186 ? 13.910 10.473 2.870 1.00 94.06 186 ALA A C 1
ATOM 1482 O O . ALA A 1 186 ? 14.295 10.532 4.035 1.00 94.06 186 ALA A O 1
ATOM 1483 N N . LEU A 1 187 ? 12.681 10.856 2.502 1.00 96.19 187 LEU A N 1
ATOM 1484 C CA . LEU A 1 187 ? 11.671 11.344 3.445 1.00 96.19 187 LEU A CA 1
ATOM 1485 C C . LEU A 1 187 ? 11.339 10.293 4.514 1.00 96.19 187 LEU A C 1
ATOM 1487 O O . LEU A 1 187 ? 11.204 10.626 5.689 1.00 96.19 187 LEU A O 1
ATOM 1491 N N . PHE A 1 188 ? 11.206 9.028 4.114 1.00 97.31 188 PHE A N 1
ATOM 1492 C CA . PHE A 1 188 ? 10.926 7.917 5.023 1.00 97.31 188 PHE A CA 1
ATOM 1493 C C . PHE A 1 188 ? 12.091 7.648 5.975 1.00 97.31 188 PHE A C 1
ATOM 1495 O O . PHE A 1 188 ? 11.857 7.531 7.174 1.00 97.31 188 PHE A O 1
ATOM 1502 N N . ALA A 1 189 ? 13.332 7.661 5.484 1.00 97.81 189 ALA A N 1
ATOM 1503 C CA . ALA A 1 189 ? 14.514 7.541 6.335 1.00 97.81 189 ALA A CA 1
ATOM 1504 C C . ALA A 1 189 ? 14.598 8.681 7.370 1.00 97.81 189 ALA A C 1
ATOM 1506 O O . ALA A 1 189 ? 14.814 8.431 8.555 1.00 97.81 189 ALA A O 1
ATOM 1507 N N . GLU A 1 190 ? 14.345 9.928 6.956 1.00 98.31 190 GLU A N 1
ATOM 1508 C CA . GLU A 1 190 ? 14.304 11.071 7.880 1.00 98.31 190 GLU A CA 1
ATOM 1509 C C . GLU A 1 190 ? 13.177 10.926 8.921 1.00 98.31 190 GLU A C 1
ATOM 1511 O O . GLU A 1 190 ? 13.357 11.258 10.096 1.00 98.31 190 GLU A O 1
ATOM 1516 N N . ALA A 1 191 ? 12.019 10.390 8.521 1.00 98.38 191 ALA A N 1
ATOM 1517 C CA . ALA A 1 191 ? 10.907 10.129 9.431 1.00 98.38 191 ALA A CA 1
ATOM 1518 C C . ALA A 1 191 ? 11.244 9.047 10.471 1.00 98.38 191 ALA A C 1
ATOM 1520 O O . ALA A 1 191 ? 10.890 9.211 11.639 1.00 98.38 191 ALA A O 1
ATOM 1521 N N . GLU A 1 192 ? 11.950 7.979 10.090 1.00 98.50 192 GLU A N 1
ATOM 1522 C CA . GLU A 1 192 ? 12.410 6.925 11.009 1.00 98.50 192 GLU A CA 1
ATOM 1523 C C . GLU A 1 192 ? 13.417 7.452 12.040 1.00 98.50 192 GLU A C 1
ATOM 1525 O O . GLU A 1 192 ? 13.284 7.185 13.243 1.00 98.50 192 GLU A O 1
ATOM 1530 N N . GLU A 1 193 ? 14.400 8.242 11.597 1.00 98.56 193 GLU A N 1
ATOM 1531 C CA . GLU A 1 193 ? 15.370 8.893 12.486 1.00 98.56 193 GLU A CA 1
ATOM 1532 C C . GLU A 1 193 ? 14.665 9.825 13.481 1.00 98.56 193 GLU A C 1
ATOM 1534 O O . GLU A 1 193 ? 14.916 9.784 14.694 1.00 98.56 193 GLU A O 1
ATOM 1539 N N . LEU A 1 194 ? 13.725 10.632 12.985 1.00 98.50 194 LEU A N 1
ATOM 1540 C CA . LEU A 1 194 ? 12.940 11.549 13.800 1.00 98.50 194 LEU A CA 1
ATOM 1541 C C . LEU A 1 194 ? 12.052 10.803 14.802 1.00 98.50 194 LEU A C 1
ATOM 1543 O O . LEU A 1 194 ? 12.052 11.159 15.982 1.00 98.50 194 LEU A O 1
ATOM 1547 N N . ALA A 1 195 ? 11.344 9.755 14.379 1.00 98.38 195 ALA A N 1
ATOM 1548 C CA . ALA A 1 195 ? 10.508 8.932 15.252 1.00 98.38 195 ALA A CA 1
ATOM 1549 C C . ALA A 1 195 ? 11.324 8.316 16.396 1.00 98.38 195 ALA A C 1
ATOM 1551 O O . ALA A 1 195 ? 10.931 8.408 17.563 1.00 98.38 195 ALA A O 1
ATOM 1552 N N . THR A 1 196 ? 12.512 7.795 16.076 1.00 98.25 196 THR A N 1
ATOM 1553 C CA . THR A 1 196 ? 13.460 7.259 17.061 1.00 98.25 196 THR A CA 1
ATOM 1554 C C . THR A 1 196 ? 13.867 8.325 18.077 1.00 98.25 196 THR A C 1
ATOM 1556 O O . THR A 1 196 ? 13.853 8.069 19.281 1.00 98.25 196 THR A O 1
ATOM 1559 N N . SER A 1 197 ? 14.175 9.543 17.617 1.00 98.31 197 SER A N 1
ATOM 1560 C CA . SER A 1 197 ? 14.555 10.660 18.496 1.00 98.31 197 SER A CA 1
ATOM 1561 C C . SER A 1 197 ? 13.421 11.125 19.421 1.00 98.31 197 SER A C 1
ATOM 1563 O O . SER A 1 197 ? 13.676 11.599 20.528 1.00 98.31 197 SER A O 1
ATOM 1565 N N . LEU A 1 198 ? 12.171 10.971 18.975 1.00 98.00 198 LEU A N 1
ATOM 1566 C CA . LEU A 1 198 ? 10.963 11.352 19.707 1.00 98.00 198 LEU A CA 1
ATOM 1567 C C . LEU A 1 198 ? 10.425 10.222 20.599 1.00 98.00 198 LEU A C 1
ATOM 1569 O O . LEU A 1 198 ? 9.561 10.480 21.435 1.00 98.00 198 LEU A O 1
ATOM 1573 N N . GLY A 1 199 ? 10.923 8.991 20.445 1.00 97.25 199 GLY A N 1
ATOM 1574 C CA . GLY A 1 199 ? 10.454 7.824 21.193 1.00 97.25 199 GLY A CA 1
ATOM 1575 C C . GLY A 1 199 ? 9.055 7.345 20.792 1.00 97.25 199 GLY A C 1
ATOM 1576 O O . GLY A 1 199 ? 8.359 6.769 21.626 1.00 97.25 199 GLY A O 1
ATOM 1577 N N . ILE A 1 200 ? 8.637 7.592 19.547 1.00 97.19 200 ILE A N 1
ATOM 1578 C CA . ILE A 1 200 ? 7.343 7.165 18.994 1.00 97.19 200 ILE A CA 1
ATOM 1579 C C . ILE A 1 200 ? 7.541 5.989 18.027 1.00 97.19 200 ILE A C 1
ATOM 1581 O O . ILE A 1 200 ? 8.479 5.980 17.233 1.00 97.19 200 ILE A O 1
ATOM 1585 N N . GLU A 1 201 ? 6.669 4.981 18.090 1.00 97.88 201 GLU A N 1
ATOM 1586 C CA . GLU A 1 201 ? 6.672 3.849 17.150 1.00 97.88 201 GLU A CA 1
ATOM 1587 C C . GLU A 1 201 ? 6.154 4.325 15.781 1.00 97.88 201 GLU A C 1
ATOM 1589 O O . GLU A 1 201 ? 5.048 4.846 15.690 1.00 97.88 201 GLU A O 1
ATOM 1594 N N . LEU A 1 202 ? 6.928 4.167 14.707 1.00 97.88 202 LEU A N 1
ATOM 1595 C CA . LEU A 1 202 ? 6.522 4.574 13.358 1.00 97.88 202 LEU A CA 1
ATOM 1596 C C . LEU A 1 202 ? 6.392 3.342 12.456 1.00 97.88 202 LEU A C 1
ATOM 1598 O O . LEU A 1 202 ? 7.337 2.565 12.331 1.00 97.88 202 LEU A O 1
ATOM 1602 N N . LYS A 1 203 ? 5.234 3.179 11.808 1.00 96.62 203 LYS A N 1
ATOM 1603 C CA . LYS A 1 203 ? 5.007 2.172 10.763 1.00 96.62 203 LYS A CA 1
ATOM 1604 C C . LYS A 1 203 ? 4.836 2.898 9.427 1.00 96.62 203 LYS A C 1
ATOM 1606 O O . LYS A 1 203 ? 3.869 3.633 9.244 1.00 96.62 203 LYS A O 1
ATOM 1611 N N . LEU A 1 204 ? 5.806 2.729 8.529 1.00 97.00 204 LEU A N 1
ATOM 1612 C CA . LEU A 1 204 ? 5.817 3.339 7.196 1.00 97.00 204 LEU A CA 1
ATOM 1613 C C . LEU A 1 204 ? 5.375 2.340 6.125 1.00 97.00 204 LEU A C 1
ATOM 1615 O O . LEU A 1 204 ? 5.691 1.148 6.246 1.00 97.00 204 LEU A O 1
ATOM 1619 N N . PRO A 1 205 ? 4.701 2.802 5.057 1.00 95.88 205 PRO A N 1
ATOM 1620 C CA . PRO A 1 205 ? 4.446 1.988 3.885 1.00 95.88 205 PRO A CA 1
ATOM 1621 C C . PRO A 1 205 ? 5.729 1.837 3.061 1.00 95.88 205 PRO A C 1
ATOM 1623 O O . PRO A 1 205 ? 6.761 2.458 3.322 1.00 95.88 205 PRO A O 1
ATOM 1626 N N . ALA A 1 206 ? 5.671 1.021 2.018 1.00 93.75 206 ALA A N 1
ATOM 1627 C CA . ALA A 1 206 ? 6.706 1.003 1.003 1.00 93.75 206 ALA A CA 1
ATOM 1628 C C . ALA A 1 206 ? 6.694 2.327 0.212 1.00 93.75 206 ALA A C 1
ATOM 1630 O O . ALA A 1 206 ? 5.638 2.877 -0.102 1.00 93.75 206 ALA A O 1
ATOM 1631 N N . ALA A 1 207 ? 7.877 2.846 -0.122 1.00 91.12 207 ALA A N 1
ATOM 1632 C CA . ALA A 1 207 ? 8.010 4.017 -0.995 1.00 91.12 207 ALA A CA 1
ATOM 1633 C C . ALA A 1 207 ? 7.695 3.685 -2.468 1.00 91.12 207 ALA A C 1
ATOM 1635 O O . ALA A 1 207 ? 7.328 4.559 -3.247 1.00 91.12 207 ALA A O 1
ATOM 1636 N N . VAL A 1 208 ? 7.872 2.416 -2.835 1.00 89.12 208 VAL A N 1
ATOM 1637 C CA . VAL A 1 208 ? 7.655 1.828 -4.160 1.00 89.12 208 VAL A CA 1
ATOM 1638 C C . VAL A 1 208 ? 7.000 0.459 -3.930 1.00 89.12 208 VAL A C 1
ATOM 1640 O O . VAL A 1 208 ? 7.362 -0.191 -2.944 1.00 89.12 208 VAL A O 1
ATOM 1643 N N . PRO A 1 209 ? 6.056 0.008 -4.776 1.00 91.06 209 PRO A N 1
ATOM 1644 C CA . PRO A 1 209 ? 5.445 -1.310 -4.642 1.00 91.06 209 PRO A CA 1
ATOM 1645 C C . PRO A 1 209 ? 6.498 -2.418 -4.530 1.00 91.06 209 PRO A C 1
ATOM 1647 O O . PRO A 1 209 ? 7.450 -2.464 -5.310 1.00 91.06 209 PRO A O 1
ATOM 1650 N N . ARG A 1 210 ? 6.323 -3.332 -3.578 1.00 92.31 210 ARG A N 1
ATOM 1651 C CA . ARG A 1 210 ? 7.228 -4.475 -3.407 1.00 92.31 210 ARG A CA 1
ATOM 1652 C C . ARG A 1 210 ? 6.928 -5.569 -4.422 1.00 92.31 210 ARG A C 1
ATOM 1654 O O . ARG A 1 210 ? 5.772 -5.961 -4.577 1.00 92.31 210 ARG A O 1
ATOM 1661 N N . TYR A 1 211 ? 7.963 -6.095 -5.071 1.00 91.00 211 TYR A N 1
ATOM 1662 C CA . TYR A 1 211 ? 7.850 -7.289 -5.908 1.00 91.00 211 TYR A CA 1
ATOM 1663 C C . TYR A 1 211 ? 7.508 -8.524 -5.068 1.00 91.00 211 TYR A C 1
ATOM 1665 O O . TYR A 1 211 ? 6.581 -9.263 -5.403 1.00 91.00 211 TYR A O 1
ATOM 1673 N N . GLU A 1 212 ? 8.212 -8.709 -3.948 1.00 91.94 212 GLU A N 1
ATOM 1674 C CA . GLU A 1 212 ? 7.862 -9.719 -2.950 1.00 91.94 212 GLU A CA 1
ATOM 1675 C C . GLU A 1 212 ? 6.629 -9.251 -2.175 1.00 91.94 212 GLU A C 1
ATOM 1677 O O . GLU A 1 212 ? 6.690 -8.381 -1.300 1.00 91.94 212 GLU A O 1
ATOM 1682 N N . ARG A 1 213 ? 5.481 -9.805 -2.567 1.00 91.50 213 ARG A N 1
ATOM 1683 C CA . ARG A 1 213 ? 4.185 -9.476 -1.982 1.00 91.50 213 ARG A CA 1
ATOM 1684 C C . ARG A 1 213 ? 4.072 -10.061 -0.572 1.00 91.50 213 ARG A C 1
ATOM 1686 O O . ARG A 1 213 ? 4.597 -11.136 -0.299 1.00 91.50 213 ARG A O 1
ATOM 1693 N N . LYS A 1 214 ? 3.357 -9.350 0.301 1.00 92.88 214 LYS A N 1
ATOM 1694 C CA . LYS A 1 214 ? 3.027 -9.785 1.665 1.00 92.88 214 LYS A CA 1
ATOM 1695 C C . LYS A 1 214 ? 1.625 -9.325 2.052 1.00 92.88 214 LYS A C 1
ATOM 1697 O O . LYS A 1 214 ? 1.332 -8.135 1.961 1.00 92.88 214 LYS A O 1
ATOM 1702 N N . CYS A 1 215 ? 0.758 -10.226 2.505 1.00 92.00 215 CYS A N 1
ATOM 1703 C CA . CYS A 1 215 ? -0.599 -9.899 2.938 1.00 92.00 215 CYS A CA 1
ATOM 1704 C C . CYS A 1 215 ? -0.726 -10.073 4.450 1.00 92.00 215 CYS A C 1
ATOM 1706 O O . CYS A 1 215 ? -1.191 -11.112 4.912 1.00 92.00 215 CYS A O 1
ATOM 1708 N N . ASP A 1 216 ? -0.389 -9.025 5.210 1.00 88.94 216 ASP A N 1
ATOM 1709 C CA . ASP A 1 216 ? -0.436 -9.074 6.680 1.00 88.94 216 ASP A CA 1
ATOM 1710 C C . ASP A 1 216 ? -1.808 -9.560 7.196 1.00 88.94 216 ASP A C 1
ATOM 1712 O O . ASP A 1 216 ? -1.883 -10.352 8.124 1.00 88.94 216 ASP A O 1
ATOM 1716 N N . PHE A 1 217 ? -2.916 -9.172 6.552 1.00 89.44 217 PHE A N 1
ATOM 1717 C CA . PHE A 1 217 ? -4.252 -9.566 7.012 1.00 89.44 217 PHE A CA 1
ATOM 1718 C C . PHE A 1 217 ? -4.491 -11.085 6.966 1.00 89.44 217 PHE A C 1
ATOM 1720 O O . PH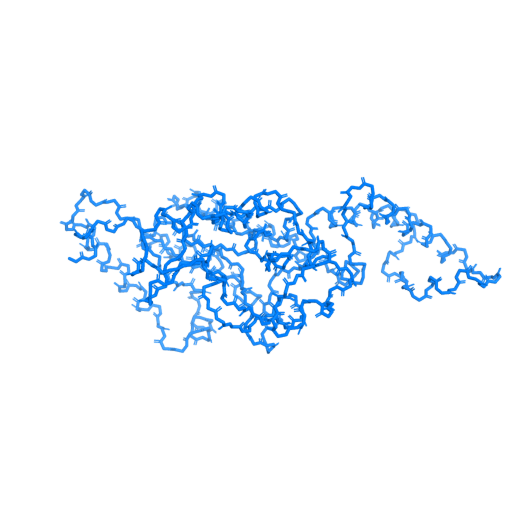E A 1 217 ? -5.021 -11.653 7.921 1.00 89.44 217 PHE A O 1
ATOM 1727 N N . VAL A 1 218 ? -4.127 -11.745 5.862 1.00 90.56 218 VAL A N 1
ATOM 1728 C CA . VAL A 1 218 ? -4.338 -13.194 5.709 1.00 90.56 218 VAL A CA 1
ATOM 1729 C C . VAL A 1 218 ? -3.236 -13.985 6.408 1.00 90.56 218 VAL A C 1
ATOM 1731 O O . VAL A 1 218 ? -3.542 -14.984 7.059 1.00 90.56 218 VAL A O 1
ATOM 1734 N N . GLU A 1 219 ? -1.985 -13.531 6.323 1.00 90.38 219 GLU A N 1
ATOM 1735 C CA . GLU A 1 219 ? -0.834 -14.179 6.965 1.00 90.38 219 GLU A CA 1
ATOM 1736 C C . GLU A 1 219 ? -0.937 -14.163 8.496 1.00 90.38 219 GLU A C 1
ATOM 1738 O O . GLU A 1 219 ? -0.617 -15.164 9.137 1.00 90.38 219 GLU A O 1
ATOM 1743 N N . ASP A 1 220 ? -1.476 -13.091 9.087 1.00 90.31 220 ASP A N 1
ATOM 1744 C CA . ASP A 1 220 ? -1.712 -13.007 10.535 1.00 90.31 220 ASP A CA 1
ATOM 1745 C C . ASP A 1 220 ? -2.975 -13.775 10.981 1.00 90.31 220 ASP A C 1
ATOM 1747 O O . ASP A 1 220 ? -3.303 -13.819 12.169 1.00 90.31 220 ASP A O 1
ATOM 1751 N N . GLY A 1 221 ? -3.703 -14.403 10.048 1.00 90.38 221 GLY A N 1
ATOM 1752 C CA . GLY A 1 221 ? -4.894 -15.200 10.348 1.00 90.38 221 GLY A CA 1
ATOM 1753 C C . GLY A 1 221 ? -6.136 -14.365 10.676 1.00 90.38 221 GLY A C 1
ATOM 1754 O O . GLY A 1 221 ? -6.975 -14.794 11.472 1.00 90.38 221 GLY A O 1
ATOM 1755 N N . GLY A 1 222 ? -6.270 -13.181 10.075 1.00 90.56 222 GLY A N 1
ATOM 1756 C CA . GLY A 1 222 ? -7.411 -12.290 10.266 1.00 90.56 222 GLY A CA 1
ATOM 1757 C C . GLY A 1 222 ? -8.655 -12.678 9.456 1.00 90.56 222 GLY A C 1
ATOM 1758 O O . GLY A 1 222 ? -8.573 -13.196 8.343 1.00 90.56 222 GLY A O 1
ATOM 1759 N N . ALA A 1 223 ? -9.832 -12.357 9.998 1.00 93.44 223 ALA A N 1
ATOM 1760 C CA . ALA A 1 223 ? -11.105 -12.297 9.277 1.00 93.44 223 ALA A CA 1
ATOM 1761 C C . ALA A 1 223 ? -11.797 -10.971 9.602 1.00 93.44 223 ALA A C 1
ATOM 1763 O O . ALA A 1 223 ? -11.711 -10.487 10.732 1.00 93.44 223 ALA A O 1
ATOM 1764 N N . PHE A 1 224 ? -12.516 -10.402 8.638 1.00 94.62 224 PHE A N 1
ATOM 1765 C CA . PHE A 1 224 ? -13.339 -9.221 8.872 1.00 94.62 224 PHE A CA 1
ATOM 1766 C C . PHE A 1 224 ? -14.814 -9.617 9.014 1.00 94.62 224 PHE A C 1
ATOM 1768 O O . PHE A 1 224 ? -15.329 -10.369 8.191 1.00 94.62 224 PHE A O 1
ATOM 1775 N N . ILE A 1 225 ? -15.501 -9.111 10.043 1.00 96.44 225 ILE A N 1
ATOM 1776 C CA . ILE A 1 225 ? -16.936 -9.344 10.257 1.00 96.44 225 ILE A CA 1
ATOM 1777 C C . ILE A 1 225 ? -17.666 -8.009 10.116 1.00 96.44 225 ILE A C 1
ATOM 1779 O O . ILE A 1 225 ? -17.451 -7.094 10.912 1.00 96.44 225 ILE A O 1
ATOM 1783 N N . SER A 1 226 ? -18.523 -7.894 9.105 1.00 96.00 226 SER A N 1
ATOM 1784 C CA . SER A 1 226 ? -19.343 -6.705 8.862 1.00 96.00 226 SER A CA 1
ATOM 1785 C C . SER A 1 226 ? -20.477 -6.575 9.881 1.00 96.00 226 SER A C 1
ATOM 1787 O O . SER A 1 226 ? -20.824 -7.510 10.606 1.00 96.00 226 SER A O 1
ATOM 1789 N N . TRP A 1 227 ? -21.110 -5.400 9.909 1.00 95.06 227 TRP A N 1
ATOM 1790 C CA . TRP A 1 227 ? -22.217 -5.092 10.821 1.00 95.06 227 TRP A CA 1
ATOM 1791 C C . TRP A 1 227 ? -23.420 -6.045 10.688 1.00 95.06 227 TRP A C 1
ATOM 1793 O O . TRP A 1 227 ? -24.156 -6.229 11.655 1.00 95.06 227 TRP A O 1
ATOM 1803 N N . ASP A 1 228 ? -23.622 -6.657 9.515 1.00 96.00 228 ASP A N 1
ATOM 1804 C CA . ASP A 1 228 ? -24.696 -7.626 9.258 1.00 96.00 228 ASP A CA 1
ATOM 1805 C C . ASP A 1 228 ? -24.294 -9.079 9.582 1.00 96.00 228 ASP A C 1
ATOM 1807 O O . ASP A 1 228 ? -25.064 -10.013 9.341 1.00 96.00 228 ASP A O 1
ATOM 1811 N N . GLY A 1 229 ? -23.093 -9.271 10.134 1.00 97.31 229 GLY A N 1
ATOM 1812 C CA . GLY A 1 229 ? -22.538 -10.563 10.522 1.00 97.31 229 GLY A CA 1
ATOM 1813 C C . GLY A 1 229 ? -21.880 -11.343 9.383 1.00 97.31 229 GLY A C 1
ATOM 1814 O O . GLY A 1 229 ? -21.490 -12.490 9.613 1.00 97.31 229 GLY A O 1
ATOM 1815 N N . SER A 1 230 ? -21.755 -10.769 8.182 1.00 98.12 230 SER A N 1
ATOM 1816 C CA . SER A 1 230 ? -21.031 -11.399 7.072 1.00 98.12 230 SER A CA 1
ATOM 1817 C C . SER A 1 230 ? -19.534 -11.471 7.362 1.00 98.12 230 SER A C 1
ATOM 1819 O O . SER A 1 230 ? -18.939 -10.538 7.896 1.00 98.12 230 SER A O 1
ATOM 1821 N N . VAL A 1 231 ? -18.922 -12.603 7.020 1.00 98.12 231 VAL A N 1
ATOM 1822 C CA . VAL A 1 231 ? -17.493 -12.865 7.203 1.00 98.12 231 VAL A CA 1
ATOM 1823 C C . VAL A 1 231 ? -16.777 -12.695 5.871 1.00 98.12 231 VAL A C 1
ATOM 1825 O O . VAL A 1 231 ? -17.102 -13.362 4.887 1.00 98.12 231 VAL A O 1
ATOM 1828 N N . HIS A 1 232 ? -15.779 -11.825 5.873 1.00 96.88 232 HIS A N 1
ATOM 1829 C CA . HIS A 1 232 ? -14.975 -11.415 4.733 1.00 96.88 232 HIS A CA 1
ATOM 1830 C C . HIS A 1 232 ? -13.496 -11.724 4.987 1.00 96.88 232 HIS A C 1
ATOM 1832 O O . HIS A 1 232 ? -13.060 -11.775 6.144 1.00 96.88 232 HIS A O 1
ATOM 1838 N N . PRO A 1 233 ? -12.690 -11.892 3.927 1.00 94.75 233 PRO A N 1
ATOM 1839 C CA . PRO A 1 233 ? -11.282 -12.226 4.084 1.00 94.75 233 PRO A CA 1
ATOM 1840 C C . PRO A 1 233 ? -10.415 -11.042 4.513 1.00 94.75 233 PRO A C 1
ATOM 1842 O O . PRO A 1 233 ? -9.330 -11.289 5.011 1.00 94.75 233 PRO A O 1
ATOM 1845 N N . CYS A 1 234 ? -10.838 -9.791 4.289 1.00 93.94 234 CYS A N 1
ATOM 1846 C CA . CYS A 1 234 ? -10.103 -8.576 4.664 1.00 93.94 234 CYS A CA 1
ATOM 1847 C C . CYS A 1 234 ? -10.968 -7.313 4.520 1.00 93.94 234 CYS A C 1
ATOM 1849 O O . CYS A 1 234 ? -12.047 -7.361 3.926 1.00 93.94 234 CYS A O 1
ATOM 1851 N N . TYR A 1 235 ? -10.461 -6.171 5.008 1.00 89.88 235 TYR A N 1
ATOM 1852 C CA . TYR A 1 235 ? -11.095 -4.853 4.840 1.00 89.88 235 TYR A CA 1
ATOM 1853 C C . TYR A 1 235 ? -11.330 -4.486 3.369 1.00 89.88 235 TYR A C 1
ATOM 1855 O O . TYR A 1 235 ? -12.388 -3.977 3.016 1.00 89.88 235 TYR A O 1
ATOM 1863 N N . PHE A 1 236 ? -10.372 -4.789 2.488 1.00 93.00 236 PHE A N 1
ATOM 1864 C CA . PHE A 1 236 ? -10.475 -4.442 1.069 1.00 93.00 236 PHE A CA 1
ATOM 1865 C C . PHE A 1 236 ? -11.646 -5.149 0.368 1.00 93.00 236 PHE A C 1
ATOM 1867 O O . PHE A 1 236 ? -12.219 -4.598 -0.560 1.00 93.00 236 PHE A O 1
ATOM 1874 N N . LEU A 1 237 ? -12.051 -6.336 0.834 1.00 94.88 237 LEU A N 1
ATOM 1875 C CA . LEU A 1 237 ? -13.109 -7.152 0.219 1.00 94.88 237 LEU A CA 1
ATOM 1876 C C . LEU A 1 237 ? -14.394 -7.203 1.063 1.00 94.88 237 LEU A C 1
ATOM 1878 O O . LEU A 1 237 ? -15.190 -8.137 0.929 1.00 94.88 237 LEU A O 1
ATOM 1882 N N . TRP A 1 238 ? -14.603 -6.217 1.944 1.00 94.31 238 TRP A N 1
ATOM 1883 C CA . TRP A 1 238 ? -15.743 -6.195 2.870 1.00 94.31 238 TRP A CA 1
ATOM 1884 C C . TRP A 1 238 ? -17.038 -5.593 2.282 1.00 94.31 238 TRP A C 1
ATOM 1886 O O . TRP A 1 238 ? -18.138 -5.907 2.725 1.00 94.31 238 TRP A O 1
ATOM 1896 N N . HIS A 1 239 ? -16.933 -4.734 1.267 1.00 94.44 239 HIS A N 1
ATOM 1897 C CA . HIS A 1 239 ? -18.035 -3.948 0.709 1.00 94.44 239 HIS A CA 1
ATOM 1898 C C . HIS A 1 239 ? -17.735 -3.579 -0.736 1.00 94.44 239 HIS A C 1
ATOM 1900 O O . HIS A 1 239 ? -16.590 -3.687 -1.177 1.00 94.44 239 HIS A O 1
ATOM 1906 N N . GLN A 1 240 ? -18.761 -3.117 -1.446 1.00 94.94 240 GLN A N 1
ATOM 1907 C CA . GLN A 1 240 ? -18.616 -2.663 -2.818 1.00 94.94 240 GLN A CA 1
ATOM 1908 C C . GLN A 1 240 ? -18.201 -1.193 -2.880 1.00 94.94 240 GLN A C 1
ATOM 1910 O O . GLN A 1 240 ? -18.853 -0.345 -2.273 1.00 94.94 240 GLN A O 1
ATOM 1915 N N . PHE A 1 241 ? -17.174 -0.888 -3.667 1.00 93.94 241 PHE A N 1
ATOM 1916 C CA . PHE A 1 241 ? -16.737 0.479 -3.946 1.00 93.94 241 PHE A CA 1
ATOM 1917 C C . PHE A 1 241 ? -15.948 0.534 -5.254 1.00 93.94 241 PHE A C 1
ATOM 1919 O O . PHE A 1 241 ? -15.428 -0.480 -5.718 1.00 93.94 241 PHE A O 1
ATOM 1926 N N . ARG A 1 242 ? -15.856 1.726 -5.847 1.00 92.56 242 ARG A N 1
ATOM 1927 C CA . ARG A 1 242 ? -14.920 1.990 -6.941 1.00 92.56 242 ARG A CA 1
ATOM 1928 C C . ARG A 1 242 ? -13.666 2.645 -6.390 1.00 92.56 242 ARG A C 1
ATOM 1930 O O . ARG A 1 242 ? -13.760 3.528 -5.542 1.00 92.56 242 ARG A O 1
ATOM 1937 N N . CYS A 1 243 ? -12.517 2.215 -6.880 1.00 93.19 243 CYS A N 1
ATOM 1938 C CA . CYS A 1 243 ? -11.245 2.877 -6.649 1.00 93.19 243 CYS A CA 1
ATOM 1939 C C . CYS A 1 243 ? -10.433 2.932 -7.938 1.00 93.19 243 CYS A C 1
ATOM 1941 O O . CYS A 1 243 ? -10.785 2.304 -8.933 1.00 93.19 243 CYS A O 1
ATOM 1943 N N . PHE A 1 244 ? -9.346 3.686 -7.910 1.00 90.56 244 PHE A N 1
ATOM 1944 C CA . PHE A 1 244 ? -8.380 3.780 -8.985 1.00 90.56 244 PHE A CA 1
ATOM 1945 C C . PHE A 1 244 ? -7.098 3.107 -8.531 1.00 90.56 244 PHE A C 1
ATOM 1947 O O . PHE A 1 244 ? -6.550 3.409 -7.467 1.00 90.56 244 PHE A O 1
ATOM 1954 N N . ILE A 1 245 ? -6.645 2.157 -9.336 1.00 85.38 245 ILE A N 1
ATOM 1955 C CA . ILE A 1 245 ? -5.370 1.482 -9.154 1.00 85.38 245 ILE A CA 1
ATOM 1956 C C . ILE A 1 245 ? -4.511 1.920 -10.320 1.00 85.38 245 ILE A C 1
ATOM 1958 O O . ILE A 1 245 ? -4.848 1.647 -11.464 1.00 85.38 245 ILE A O 1
ATOM 1962 N N . SER A 1 246 ? -3.404 2.610 -10.047 1.00 76.00 246 SER A N 1
ATOM 1963 C CA . SER A 1 246 ? -2.713 3.372 -11.091 1.00 76.00 246 SER A CA 1
ATOM 1964 C C . SER A 1 246 ? -3.619 4.460 -11.698 1.00 76.00 246 SER A C 1
ATOM 1966 O O . SER A 1 246 ? -4.063 5.364 -11.003 1.00 76.00 246 SER A O 1
ATOM 1968 N N . ASP A 1 247 ? -3.870 4.365 -12.996 1.00 76.06 247 ASP A N 1
ATOM 1969 C CA . ASP A 1 247 ? -4.615 5.261 -13.868 1.00 76.06 247 ASP A CA 1
ATOM 1970 C C . ASP A 1 247 ? -5.920 4.619 -14.374 1.00 76.06 247 ASP A C 1
ATOM 1972 O O . ASP A 1 247 ? -6.571 5.179 -15.254 1.00 76.06 247 ASP A O 1
ATOM 1976 N N . TRP A 1 248 ? -6.312 3.456 -13.839 1.00 85.12 248 TRP A N 1
ATOM 1977 C CA . TRP A 1 248 ? -7.517 2.737 -14.251 1.00 85.12 248 TRP A CA 1
ATOM 1978 C C . TRP A 1 248 ? -8.484 2.508 -13.092 1.00 85.12 248 TRP A C 1
ATOM 1980 O O . TRP A 1 248 ? -8.074 2.304 -11.945 1.00 85.12 248 TRP A O 1
ATOM 1990 N N . ASP A 1 249 ? -9.783 2.567 -13.397 1.00 88.56 249 ASP A N 1
ATOM 1991 C CA . ASP A 1 249 ? -10.839 2.352 -12.417 1.00 88.56 249 ASP A CA 1
ATOM 1992 C C . ASP A 1 249 ? -11.080 0.863 -12.179 1.00 88.56 249 ASP A C 1
ATOM 1994 O O . ASP A 1 249 ? -10.937 0.016 -13.060 1.00 88.56 249 ASP A O 1
ATOM 1998 N N . ARG A 1 250 ? -11.448 0.540 -10.947 1.00 89.06 250 ARG A N 1
ATOM 1999 C CA . ARG A 1 250 ? -11.708 -0.817 -10.504 1.00 89.06 250 ARG A CA 1
ATOM 2000 C C . ARG A 1 250 ? -12.933 -0.835 -9.615 1.00 89.06 250 ARG A C 1
ATOM 2002 O O . ARG A 1 250 ? -12.970 -0.162 -8.584 1.00 89.06 250 ARG A O 1
ATOM 2009 N N . LEU A 1 251 ? -13.911 -1.657 -9.980 1.00 91.38 251 LEU A N 1
ATOM 2010 C CA . LEU A 1 251 ? -15.010 -2.007 -9.092 1.00 91.38 251 LEU A CA 1
ATOM 2011 C C . LEU A 1 251 ? -14.567 -3.160 -8.187 1.00 91.38 251 LEU A C 1
ATOM 2013 O O . LEU A 1 251 ? -14.294 -4.267 -8.644 1.00 91.38 251 LEU A O 1
ATOM 2017 N N . VAL A 1 252 ? -14.487 -2.900 -6.888 1.00 92.69 252 VAL A N 1
ATOM 2018 C CA . VAL A 1 252 ? -14.254 -3.935 -5.882 1.00 92.69 252 VAL A CA 1
ATOM 2019 C C . VAL A 1 252 ? -15.607 -4.395 -5.372 1.00 92.69 252 VAL A C 1
ATOM 2021 O O . VAL A 1 252 ? -16.423 -3.569 -4.966 1.00 92.69 252 VAL A O 1
ATOM 2024 N N . LYS A 1 253 ? -15.849 -5.708 -5.389 1.00 93.38 253 LYS A N 1
ATOM 2025 C CA . LYS A 1 253 ? -17.056 -6.338 -4.844 1.00 93.38 253 LYS A CA 1
ATOM 2026 C C . LYS A 1 253 ? -16.735 -7.123 -3.570 1.00 93.38 253 LYS A C 1
ATOM 2028 O O . LYS A 1 253 ? -15.620 -7.627 -3.421 1.00 93.38 253 LYS A O 1
ATOM 2033 N N . PRO A 1 254 ? -17.694 -7.229 -2.634 1.00 95.38 254 PRO A N 1
ATOM 2034 C CA . PRO A 1 254 ? -17.477 -7.960 -1.397 1.00 95.38 254 PRO A CA 1
ATOM 2035 C C . PRO A 1 254 ? -17.290 -9.459 -1.665 1.00 95.38 254 PRO A C 1
ATOM 2037 O O . PRO A 1 254 ? -18.083 -10.063 -2.385 1.00 95.38 254 PRO A O 1
ATOM 2040 N N . LYS A 1 255 ? -16.296 -10.084 -1.024 1.00 95.38 255 LYS A N 1
ATOM 2041 C CA . LYS A 1 255 ? -16.153 -11.551 -0.975 1.00 95.38 255 LYS A CA 1
ATOM 2042 C C . LYS A 1 255 ? -16.645 -12.032 0.389 1.00 95.38 255 LYS A C 1
ATOM 2044 O O . LYS A 1 255 ? -16.090 -11.637 1.413 1.00 95.38 255 LYS A O 1
ATOM 2049 N N . VAL A 1 256 ? -17.702 -12.843 0.401 1.00 96.94 256 VAL A N 1
ATOM 2050 C CA . VAL A 1 256 ? -18.372 -13.332 1.620 1.00 96.94 256 VAL A CA 1
ATOM 2051 C C . VAL A 1 256 ? -18.193 -14.843 1.733 1.00 96.94 256 VAL A C 1
ATOM 2053 O O . VAL A 1 256 ? -18.486 -15.565 0.785 1.00 96.94 256 VAL A O 1
ATOM 2056 N N . PHE A 1 257 ? -17.763 -15.325 2.900 1.00 97.62 257 PHE A N 1
ATOM 2057 C CA . PHE A 1 257 ? -17.570 -16.758 3.178 1.00 97.62 257 PHE A CA 1
ATOM 2058 C C . PHE A 1 257 ? -18.644 -17.367 4.091 1.00 97.62 257 PHE A C 1
ATOM 2060 O O . PHE A 1 257 ? -18.705 -18.583 4.261 1.00 97.62 257 PHE A O 1
ATOM 2067 N N . GLY A 1 258 ? -19.505 -16.543 4.685 1.00 97.75 258 GLY A N 1
ATOM 2068 C CA . GLY A 1 258 ? -20.618 -16.988 5.521 1.00 97.75 258 GLY A CA 1
ATOM 2069 C C . GLY A 1 258 ? -21.099 -15.893 6.463 1.00 97.75 258 GLY A C 1
ATOM 2070 O O . GLY A 1 258 ? -20.573 -14.782 6.439 1.00 97.75 258 GLY A O 1
ATOM 2071 N N . LYS A 1 259 ? -22.081 -16.214 7.310 1.00 98.25 259 LYS A N 1
ATOM 2072 C CA . LYS A 1 259 ? -22.603 -15.309 8.342 1.00 98.25 259 LYS A CA 1
ATOM 2073 C C . LYS A 1 259 ? -22.510 -15.925 9.729 1.00 98.25 259 LYS A C 1
ATOM 2075 O O . LYS A 1 259 ? -22.946 -17.058 9.938 1.00 98.25 259 LYS A O 1
ATOM 2080 N N . VAL A 1 260 ? -22.007 -15.161 10.698 1.00 98.06 260 VAL A N 1
ATOM 2081 C CA . VAL A 1 260 ? -21.870 -15.626 12.095 1.00 98.06 260 VAL A CA 1
ATOM 2082 C C . VAL A 1 260 ? -23.213 -15.836 12.800 1.00 98.06 260 VAL A C 1
ATOM 2084 O O . VAL A 1 260 ? -23.274 -16.508 13.825 1.00 98.06 260 VAL A O 1
ATOM 2087 N N . SER A 1 261 ? -24.295 -15.278 12.254 1.00 97.06 261 SER A N 1
ATOM 2088 C CA . SER A 1 261 ? -25.669 -15.519 12.706 1.00 97.06 261 SER A CA 1
ATOM 2089 C C . SER A 1 261 ? -26.219 -16.883 12.276 1.00 97.06 261 SER A C 1
ATOM 2091 O O . SER A 1 261 ? -27.185 -17.356 12.871 1.00 97.06 261 SER A O 1
ATOM 2093 N N . GLU A 1 262 ? -25.623 -17.514 11.262 1.00 97.62 262 GLU A N 1
ATOM 2094 C CA . GLU A 1 262 ? -26.093 -18.775 10.676 1.00 97.62 262 GLU A CA 1
ATOM 2095 C C . GLU A 1 262 ? -25.242 -19.971 11.119 1.00 97.62 262 GLU A C 1
ATOM 2097 O O . GLU A 1 262 ? -25.770 -21.054 11.368 1.00 97.62 262 GLU A O 1
ATOM 2102 N N . ARG A 1 263 ? -23.923 -19.782 11.232 1.00 97.12 263 ARG A N 1
ATOM 2103 C CA . ARG A 1 263 ? -22.958 -20.823 11.619 1.00 97.12 263 ARG A CA 1
ATOM 2104 C C . ARG A 1 263 ? -21.811 -20.231 12.451 1.00 97.12 263 ARG A C 1
ATOM 2106 O O . ARG A 1 263 ? -21.456 -19.070 12.243 1.00 97.12 263 ARG A O 1
ATOM 2113 N N . PRO A 1 264 ? -21.205 -21.004 13.375 1.00 97.94 264 PRO A N 1
ATOM 2114 C CA . PRO A 1 264 ? -20.062 -20.550 14.165 1.00 97.94 264 PRO A CA 1
ATOM 2115 C C . PRO A 1 264 ? -18.916 -20.014 13.299 1.00 97.94 264 PRO A C 1
ATOM 2117 O O . PRO A 1 264 ? -18.592 -20.588 12.258 1.00 97.94 264 PRO A O 1
ATOM 2120 N N . LEU A 1 265 ? -18.244 -18.952 13.761 1.00 97.81 265 LEU A N 1
ATOM 2121 C CA . LEU A 1 265 ? -17.119 -18.343 13.039 1.00 97.81 265 LEU A CA 1
ATOM 2122 C C . LEU A 1 265 ? -16.022 -19.360 12.705 1.00 97.81 265 LEU A C 1
ATOM 2124 O O . LEU A 1 265 ? -15.500 -19.342 11.598 1.00 97.81 265 LEU A O 1
ATOM 2128 N N . LEU A 1 266 ? -15.697 -20.265 13.633 1.00 97.69 266 LEU A N 1
ATOM 2129 C CA . LEU A 1 266 ? -14.689 -21.301 13.395 1.00 97.69 266 LEU A CA 1
ATOM 2130 C C . LEU A 1 266 ? -15.096 -22.267 12.282 1.00 97.69 266 LEU A C 1
ATOM 2132 O O . LEU A 1 266 ? -14.226 -22.722 11.544 1.00 97.69 266 LEU A O 1
ATOM 2136 N N . ASP A 1 267 ? -16.386 -22.544 12.114 1.00 98.25 267 ASP A N 1
ATOM 2137 C CA . ASP A 1 267 ? -16.856 -23.381 11.015 1.00 98.25 267 ASP A CA 1
ATOM 2138 C C . ASP A 1 267 ? -16.725 -22.624 9.693 1.00 98.25 267 ASP A C 1
ATOM 2140 O O . ASP A 1 267 ? -16.277 -23.204 8.711 1.00 98.25 267 ASP A O 1
ATOM 2144 N N . ILE A 1 268 ? -17.063 -21.325 9.645 1.00 98.31 268 ILE A N 1
ATOM 2145 C CA . ILE A 1 268 ? -16.839 -20.445 8.471 1.00 98.31 268 ILE A CA 1
ATOM 2146 C C . ILE A 1 268 ? -15.357 -20.387 8.111 1.00 98.31 268 ILE A C 1
ATOM 2148 O O . ILE A 1 268 ? -14.976 -20.609 6.967 1.00 98.31 268 ILE A O 1
ATOM 2152 N N . TRP A 1 269 ? -14.512 -20.128 9.103 1.00 97.56 269 TRP A N 1
ATOM 2153 C CA . TRP A 1 269 ? -13.067 -20.045 8.945 1.00 97.56 269 TRP A CA 1
ATOM 2154 C C . TRP A 1 269 ? -12.476 -21.331 8.365 1.00 97.56 269 TRP A C 1
ATOM 2156 O O . TRP A 1 269 ? -11.589 -21.284 7.513 1.00 97.56 269 TRP A O 1
ATOM 2166 N N . ASN A 1 270 ? -12.972 -22.483 8.815 1.00 97.38 270 ASN A N 1
ATOM 2167 C CA . ASN A 1 270 ? -12.487 -23.796 8.408 1.00 97.38 270 ASN A CA 1
ATOM 2168 C C . ASN A 1 270 ? -13.194 -24.381 7.178 1.00 97.38 270 ASN A C 1
ATOM 2170 O O . ASN A 1 270 ? -12.888 -25.512 6.796 1.00 97.38 270 ASN A O 1
ATOM 2174 N N . ASP A 1 271 ? -14.101 -23.626 6.559 1.00 97.88 271 ASP A N 1
ATOM 2175 C CA . ASP A 1 271 ? -14.735 -24.004 5.301 1.00 97.88 271 ASP A CA 1
ATOM 2176 C C . ASP A 1 271 ? -13.691 -24.218 4.202 1.00 97.88 271 ASP A C 1
ATOM 2178 O O . ASP A 1 271 ? -12.671 -23.524 4.156 1.00 97.88 271 ASP A O 1
ATOM 2182 N N . GLN A 1 272 ? -13.957 -25.156 3.294 1.00 97.75 272 GLN A N 1
ATOM 2183 C CA . GLN A 1 272 ? -13.058 -25.451 2.184 1.00 97.75 272 GLN A CA 1
ATOM 2184 C C . GLN A 1 272 ? -12.815 -24.214 1.312 1.00 97.75 272 GLN A C 1
ATOM 2186 O O . GLN A 1 272 ? -11.671 -23.961 0.940 1.00 97.75 272 GLN A O 1
ATOM 2191 N N . ALA A 1 273 ? -13.854 -23.423 1.027 1.00 96.12 273 ALA A N 1
ATOM 2192 C CA . ALA A 1 273 ? -13.722 -22.244 0.175 1.00 96.12 273 ALA A CA 1
ATOM 2193 C C . ALA A 1 273 ? -12.842 -21.164 0.824 1.00 96.12 273 ALA A C 1
ATOM 2195 O O . ALA A 1 273 ? -11.970 -20.597 0.169 1.00 96.12 273 ALA A O 1
ATOM 2196 N N . PHE A 1 274 ? -13.026 -20.904 2.124 1.00 97.00 274 PHE A N 1
ATOM 2197 C CA . PHE A 1 274 ? -12.247 -19.877 2.817 1.00 97.00 274 PHE A CA 1
ATOM 2198 C C . PHE A 1 274 ? -10.805 -20.334 3.078 1.00 97.00 274 PHE A C 1
ATOM 2200 O O . PHE A 1 274 ? -9.877 -19.536 2.970 1.00 97.00 274 PHE A O 1
ATOM 2207 N N . ARG A 1 275 ? -10.587 -21.622 3.370 1.00 96.62 275 ARG A N 1
ATOM 2208 C CA . ARG A 1 275 ? -9.234 -22.194 3.455 1.00 96.62 275 ARG A CA 1
ATOM 2209 C C . ARG A 1 275 ? -8.489 -22.071 2.131 1.00 96.62 275 ARG A C 1
ATOM 2211 O O . ARG A 1 275 ? -7.407 -21.499 2.141 1.00 96.62 275 ARG A O 1
ATOM 2218 N N . LYS A 1 276 ? -9.106 -22.494 1.020 1.00 95.88 276 LYS A N 1
ATOM 2219 C CA . LYS A 1 276 ? -8.516 -22.383 -0.322 1.00 95.88 276 LYS A CA 1
ATOM 2220 C C . LYS A 1 276 ? -8.141 -20.938 -0.650 1.00 95.88 276 LYS A C 1
ATOM 2222 O O . LYS A 1 276 ? -7.022 -20.687 -1.067 1.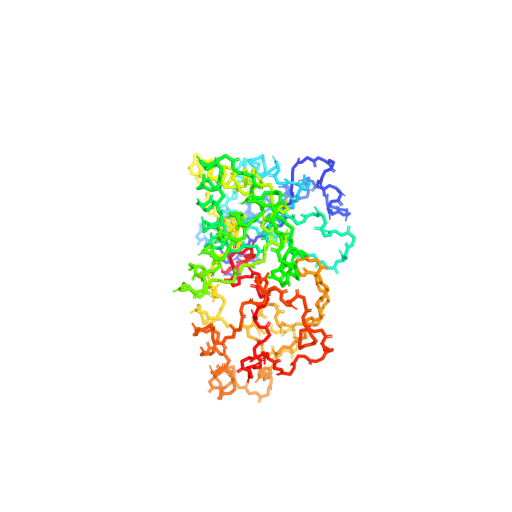00 95.88 276 LYS A O 1
ATOM 2227 N N . PHE A 1 277 ? -9.039 -19.985 -0.386 1.00 95.81 277 PHE A N 1
ATOM 2228 C CA . PHE A 1 277 ? -8.741 -18.565 -0.588 1.00 95.81 277 PHE A CA 1
ATOM 2229 C C . PHE A 1 277 ? -7.492 -18.129 0.188 1.00 95.81 277 PHE A C 1
ATOM 2231 O O . PHE A 1 277 ? -6.618 -17.464 -0.357 1.00 95.81 277 PHE A O 1
ATOM 2238 N N . ARG A 1 278 ? -7.387 -18.498 1.471 1.00 95.56 278 ARG A N 1
ATOM 2239 C CA . ARG A 1 278 ? -6.231 -18.116 2.294 1.00 95.56 278 ARG A CA 1
ATOM 2240 C C . ARG A 1 278 ? -4.945 -18.813 1.856 1.00 95.56 278 ARG A C 1
ATOM 2242 O O . ARG A 1 278 ? -3.899 -18.181 1.907 1.00 95.56 278 ARG A O 1
ATOM 2249 N N . GLU A 1 279 ? -5.022 -20.071 1.428 1.00 95.12 279 GLU A N 1
ATOM 2250 C CA . GLU A 1 279 ? -3.897 -20.823 0.858 1.00 95.12 279 GLU A CA 1
ATOM 2251 C C . GLU A 1 279 ? -3.395 -20.144 -0.426 1.00 95.12 279 GLU A C 1
ATOM 2253 O O . GLU A 1 279 ? -2.225 -19.777 -0.490 1.00 95.12 279 GLU A O 1
ATOM 2258 N N . ASN A 1 280 ? -4.291 -19.834 -1.370 1.00 94.62 280 ASN A N 1
ATOM 2259 C CA . ASN A 1 280 ? -3.968 -19.099 -2.598 1.00 94.62 280 ASN A CA 1
ATOM 2260 C C . ASN A 1 280 ? -3.362 -17.714 -2.302 1.00 94.62 280 ASN A C 1
ATOM 2262 O O . ASN A 1 280 ? -2.383 -17.312 -2.933 1.00 94.62 280 ASN A O 1
ATOM 2266 N N . VAL A 1 281 ? -3.913 -16.982 -1.321 1.00 94.81 281 VAL A N 1
ATOM 2267 C CA . VAL A 1 281 ? -3.367 -15.686 -0.875 1.00 94.81 281 VAL A CA 1
ATOM 2268 C C . VAL A 1 281 ? -1.971 -15.819 -0.278 1.00 94.81 281 VAL A C 1
ATOM 2270 O O . VAL A 1 281 ? -1.104 -15.009 -0.592 1.00 94.81 281 VAL A O 1
ATOM 2273 N N . HIS A 1 282 ? -1.735 -16.842 0.535 1.00 92.69 282 HIS A N 1
ATOM 2274 C CA . HIS A 1 282 ? -0.435 -17.098 1.147 1.00 92.69 282 HIS A CA 1
ATOM 2275 C C . HIS A 1 282 ? 0.621 -17.533 0.117 1.00 92.69 282 HIS A C 1
ATOM 2277 O O . HIS A 1 282 ? 1.790 -17.170 0.228 1.00 92.69 282 HIS A O 1
ATOM 2283 N N . GLU A 1 283 ? 0.229 -18.314 -0.888 1.00 93.00 283 GLU A N 1
ATOM 2284 C CA . GLU A 1 283 ? 1.113 -18.744 -1.979 1.00 93.00 283 GLU A CA 1
ATOM 2285 C C . GLU A 1 283 ? 1.305 -17.662 -3.049 1.00 93.00 283 GLU A C 1
ATOM 2287 O O . GLU A 1 283 ? 2.187 -17.786 -3.900 1.00 93.00 283 GLU A O 1
ATOM 2292 N N . PHE A 1 284 ? 0.514 -16.585 -2.996 1.00 92.44 284 PHE A N 1
ATOM 2293 C CA . PHE A 1 284 ? 0.458 -15.553 -4.026 1.00 92.44 284 PHE A CA 1
ATOM 2294 C C . PHE A 1 284 ? 0.204 -16.129 -5.429 1.00 92.44 284 PHE A C 1
ATOM 2296 O O . PHE A 1 284 ? 0.703 -15.591 -6.426 1.00 92.44 284 PHE A O 1
ATOM 2303 N N . ASP A 1 285 ? -0.591 -17.201 -5.507 1.00 90.81 285 ASP A N 1
ATOM 2304 C CA . ASP A 1 285 ? -0.935 -17.903 -6.747 1.00 90.81 285 ASP A CA 1
ATOM 2305 C C . ASP A 1 285 ? -2.013 -17.139 -7.529 1.00 90.81 285 ASP A C 1
ATOM 2307 O O . ASP A 1 285 ? -3.150 -17.565 -7.656 1.00 90.81 285 ASP A O 1
ATOM 2311 N N . TYR A 1 286 ? -1.671 -15.927 -7.958 1.00 91.62 286 TYR A N 1
ATOM 2312 C CA . TYR A 1 286 ? -2.470 -15.024 -8.792 1.00 91.62 286 TYR A CA 1
ATOM 2313 C C . TYR A 1 286 ? -1.539 -13.948 -9.373 1.00 91.62 286 TYR A C 1
ATOM 2315 O O . TYR A 1 286 ? -0.498 -13.619 -8.773 1.00 91.62 286 TYR A O 1
ATOM 2323 N N . PRO A 1 287 ? -1.867 -13.354 -10.532 1.00 89.00 287 PRO A N 1
ATOM 2324 C CA . PRO A 1 287 ? -0.958 -12.475 -11.250 1.00 89.00 287 PRO A CA 1
ATOM 2325 C C . PRO A 1 287 ? -0.696 -11.170 -10.494 1.00 89.00 287 PRO A C 1
ATOM 2327 O O . PRO A 1 287 ? -1.502 -10.694 -9.694 1.00 89.00 287 PRO A O 1
ATOM 2330 N N . TYR A 1 288 ? 0.442 -10.546 -10.794 1.00 87.88 288 TYR A N 1
ATOM 2331 C CA . TYR A 1 288 ? 0.755 -9.192 -10.345 1.00 87.88 288 TYR A CA 1
ATOM 2332 C C . TYR A 1 288 ? 0.173 -8.184 -11.349 1.00 87.88 288 TYR A C 1
ATOM 2334 O O . TYR A 1 288 ? 0.844 -7.750 -12.287 1.00 87.88 288 TYR A O 1
ATOM 2342 N N . CYS A 1 289 ? -1.094 -7.807 -11.179 1.00 87.44 289 CYS A N 1
ATOM 2343 C CA . CYS A 1 289 ? -1.807 -6.972 -12.148 1.00 87.44 289 CYS A CA 1
ATOM 2344 C C . CYS A 1 289 ? -1.256 -5.542 -12.239 1.00 87.44 289 CYS A C 1
ATOM 2346 O O . CYS A 1 289 ? -1.192 -5.002 -13.336 1.00 87.44 289 CYS A O 1
ATOM 2348 N N . CYS A 1 290 ? -0.815 -4.927 -11.133 1.00 80.31 290 CYS A N 1
ATOM 2349 C CA . CYS A 1 290 ? -0.382 -3.515 -11.141 1.00 80.31 290 CYS A CA 1
ATOM 2350 C C . CYS A 1 290 ? 0.891 -3.238 -11.956 1.00 80.31 290 CYS A C 1
ATOM 2352 O O . CYS A 1 290 ? 1.138 -2.094 -12.322 1.00 80.31 290 CYS A O 1
ATOM 2354 N N . ASN A 1 291 ? 1.685 -4.274 -12.230 1.00 77.31 291 ASN A N 1
ATOM 2355 C CA . ASN A 1 291 ? 2.919 -4.190 -13.012 1.00 77.31 291 ASN A CA 1
ATOM 2356 C C . ASN A 1 291 ? 2.797 -4.953 -14.349 1.00 77.31 291 ASN A C 1
ATOM 2358 O O . ASN A 1 291 ? 3.776 -5.158 -15.063 1.00 77.31 291 ASN A O 1
ATOM 2362 N N . CYS A 1 292 ? 1.587 -5.411 -14.688 1.00 80.50 292 CYS A N 1
ATOM 2363 C CA . CYS A 1 292 ? 1.307 -6.068 -15.954 1.00 80.50 292 CYS A CA 1
ATOM 2364 C C . CYS A 1 292 ? 1.169 -5.016 -17.060 1.00 80.50 292 CYS A C 1
ATOM 2366 O O . CYS A 1 292 ? 0.308 -4.147 -16.982 1.00 80.50 292 CYS A O 1
ATOM 2368 N N . ALA A 1 293 ? 1.943 -5.150 -18.140 1.00 75.62 293 ALA A N 1
ATOM 2369 C CA . ALA A 1 293 ? 1.886 -4.240 -19.291 1.00 75.62 293 ALA A CA 1
ATOM 2370 C C . ALA A 1 293 ? 0.565 -4.306 -20.092 1.00 75.62 293 ALA A C 1
ATOM 2372 O O . ALA A 1 293 ? 0.371 -3.533 -21.026 1.00 75.62 293 ALA A O 1
ATOM 2373 N N . VAL A 1 294 ? -0.314 -5.260 -19.765 1.00 81.38 294 VAL A N 1
ATOM 2374 C CA . VAL A 1 294 ? -1.638 -5.443 -20.383 1.00 81.38 294 VAL A CA 1
ATOM 2375 C C . VAL A 1 294 ? -2.758 -4.969 -19.449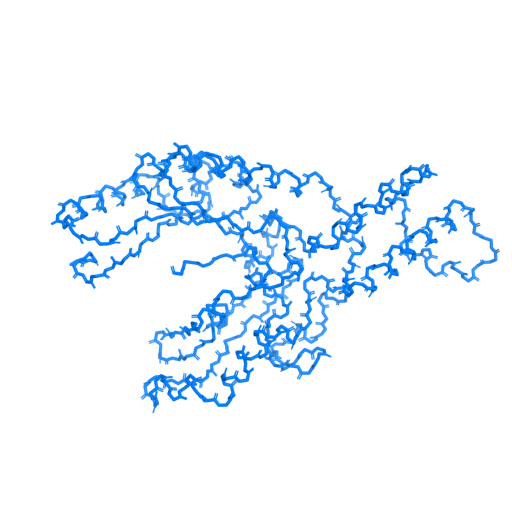 1.00 81.38 294 VAL A C 1
ATOM 2377 O O . VAL A 1 294 ? -3.904 -4.891 -19.870 1.00 81.38 294 VAL A O 1
ATOM 2380 N N . ALA A 1 295 ? -2.458 -4.663 -18.182 1.00 81.88 295 ALA A N 1
ATOM 2381 C CA . ALA A 1 295 ? -3.457 -4.128 -17.268 1.00 81.88 295 ALA A CA 1
ATOM 2382 C C . ALA A 1 295 ? -3.728 -2.637 -17.571 1.00 81.88 295 ALA A C 1
ATOM 2384 O O . ALA A 1 295 ? -2.778 -1.898 -17.837 1.00 81.88 295 ALA A O 1
ATOM 2385 N N . PRO A 1 296 ? -4.991 -2.177 -17.500 1.00 85.31 296 PRO A N 1
ATOM 2386 C CA . PRO A 1 296 ? -6.196 -2.963 -17.222 1.00 85.31 296 PRO A CA 1
ATOM 2387 C C . PRO A 1 296 ? -6.587 -3.863 -18.409 1.00 85.31 296 PRO A C 1
ATOM 2389 O O . PRO A 1 296 ? -6.645 -3.409 -19.548 1.00 85.31 296 PRO A O 1
ATOM 2392 N N . CYS A 1 297 ? -6.879 -5.138 -18.135 1.00 88.12 297 CYS A N 1
ATOM 2393 C CA . CYS A 1 297 ? -7.423 -6.076 -19.120 1.00 88.12 297 CYS A CA 1
ATOM 2394 C C . CYS A 1 297 ? -8.904 -6.352 -18.841 1.00 88.12 297 CYS A C 1
ATOM 2396 O O . CYS A 1 297 ? -9.378 -6.081 -17.738 1.00 88.12 297 CYS A O 1
ATOM 2398 N N . ASP A 1 298 ? -9.604 -6.948 -19.808 1.00 88.31 298 ASP A N 1
ATOM 2399 C CA . ASP A 1 298 ? -11.048 -7.208 -19.716 1.00 88.31 298 ASP A CA 1
ATOM 2400 C C . ASP A 1 298 ? -11.426 -7.990 -18.444 1.00 88.31 298 ASP A C 1
ATOM 2402 O O . ASP A 1 298 ? -12.355 -7.599 -17.748 1.00 88.31 298 ASP A O 1
ATOM 2406 N N . LEU A 1 299 ? -10.621 -8.985 -18.043 1.00 88.50 299 LEU A N 1
ATOM 2407 C CA . LEU A 1 299 ? -10.839 -9.776 -16.818 1.00 88.50 299 LEU A CA 1
ATOM 2408 C C . LEU A 1 299 ? -10.870 -8.933 -15.527 1.00 88.50 299 LEU A C 1
ATOM 2410 O O . LEU A 1 299 ? -11.476 -9.325 -14.536 1.00 88.50 299 LEU A O 1
ATOM 2414 N N . LEU A 1 300 ? -10.181 -7.787 -15.504 1.00 85.50 300 LEU A N 1
ATOM 2415 C CA . LEU A 1 300 ? -10.165 -6.875 -14.352 1.00 85.50 300 LEU A CA 1
ATOM 2416 C C . LEU A 1 300 ? -11.245 -5.792 -14.433 1.00 85.50 300 LEU A C 1
ATOM 2418 O O . LEU A 1 300 ? -11.448 -5.079 -13.450 1.00 85.50 300 LEU A O 1
ATOM 2422 N N . GLN A 1 301 ? -11.856 -5.622 -15.605 1.00 85.50 301 GLN A N 1
ATOM 2423 C CA . GLN A 1 301 ? -12.815 -4.561 -15.918 1.00 85.50 301 GLN A CA 1
ATOM 2424 C C . GLN A 1 301 ? -14.260 -5.070 -15.972 1.00 85.50 301 GLN A C 1
ATOM 2426 O O . GLN A 1 301 ? -15.185 -4.263 -16.042 1.00 85.50 301 GLN A O 1
ATOM 2431 N N . GLU A 1 302 ? -14.467 -6.386 -15.927 1.00 84.44 302 GLU A N 1
ATOM 2432 C CA . GLU A 1 302 ? -15.789 -6.978 -15.751 1.00 84.44 302 GLU A CA 1
ATOM 2433 C C . GLU A 1 302 ? -16.436 -6.523 -14.435 1.00 84.44 302 GLU A C 1
ATOM 2435 O O . GLU A 1 302 ? -15.775 -6.357 -13.406 1.00 84.44 302 GLU A O 1
ATOM 2440 N N . ASP A 1 303 ? -17.759 -6.329 -14.467 1.00 84.31 303 ASP A N 1
ATOM 2441 C CA . ASP A 1 303 ? -18.519 -5.905 -13.289 1.00 84.31 303 ASP A CA 1
ATOM 2442 C C . ASP A 1 303 ? -18.386 -6.923 -12.149 1.00 84.31 303 ASP A C 1
ATOM 2444 O O . ASP A 1 303 ? -18.323 -6.544 -10.978 1.00 84.31 303 ASP A O 1
ATOM 2448 N N . ASP A 1 304 ? -18.399 -8.215 -12.473 1.00 87.25 304 ASP A N 1
ATOM 2449 C CA . ASP A 1 304 ? -18.180 -9.324 -11.552 1.00 87.25 304 ASP A CA 1
ATOM 2450 C C . ASP A 1 304 ? -16.833 -9.970 -11.869 1.00 87.25 304 ASP A C 1
ATOM 2452 O O . ASP A 1 304 ? -16.656 -10.559 -12.926 1.00 87.25 304 ASP A O 1
ATOM 2456 N N . PHE A 1 305 ? -15.880 -9.870 -10.941 1.00 89.06 305 PHE A N 1
ATOM 2457 C CA . PHE A 1 305 ? -14.618 -10.589 -11.071 1.00 89.06 305 PHE A CA 1
ATOM 2458 C C . PHE A 1 305 ? -14.870 -12.088 -10.873 1.00 89.06 305 PHE A C 1
ATOM 2460 O O . PHE A 1 305 ? -15.083 -12.537 -9.742 1.00 89.06 305 PHE A O 1
ATOM 2467 N N . GLU A 1 306 ? -14.859 -12.845 -11.967 1.00 89.88 306 GLU A N 1
ATOM 2468 C CA . GLU A 1 306 ? -14.991 -14.303 -11.931 1.00 89.88 306 GLU A CA 1
ATOM 2469 C C . GLU A 1 306 ? -13.638 -14.969 -11.681 1.00 89.88 306 GLU A C 1
ATOM 2471 O O . GLU A 1 306 ? -13.493 -15.746 -10.739 1.00 89.88 306 GLU A O 1
ATOM 2476 N N . GLN A 1 307 ? -12.641 -14.643 -12.506 1.00 92.19 307 GLN A N 1
ATOM 2477 C CA . GLN A 1 307 ? -11.309 -15.231 -12.427 1.00 92.19 307 GLN A CA 1
ATOM 2478 C C . GLN A 1 307 ? -10.233 -14.335 -13.049 1.00 92.19 307 GLN A C 1
ATOM 2480 O O . GLN A 1 307 ? -10.497 -13.535 -13.947 1.00 92.19 307 GLN A O 1
ATOM 2485 N N . ASP A 1 308 ? -8.989 -14.519 -12.618 1.00 92.19 308 ASP A N 1
ATOM 2486 C CA . ASP A 1 308 ? -7.819 -13.943 -13.274 1.00 92.19 308 ASP A CA 1
ATOM 2487 C C . ASP A 1 308 ? -7.292 -14.809 -14.437 1.00 92.19 308 ASP A C 1
ATOM 2489 O O . ASP A 1 308 ? -7.835 -15.856 -14.796 1.00 92.19 308 ASP A O 1
ATOM 2493 N N . CYS A 1 309 ? -6.187 -14.371 -15.049 1.00 91.25 309 CYS A N 1
ATOM 2494 C CA . CYS A 1 309 ? -5.533 -15.104 -16.132 1.00 91.25 309 CYS A CA 1
ATOM 2495 C C . CYS A 1 309 ? -4.841 -16.405 -15.689 1.00 91.25 309 CYS A C 1
ATOM 2497 O O . CYS A 1 309 ? -4.388 -17.161 -16.550 1.00 91.25 309 CYS A O 1
ATOM 2499 N N . TYR A 1 310 ? -4.741 -16.664 -14.382 1.00 91.88 310 TYR A N 1
ATOM 2500 C CA . TYR A 1 310 ? -4.266 -17.923 -13.802 1.00 91.88 310 TYR A CA 1
ATOM 2501 C C . TYR A 1 310 ? -5.444 -18.832 -13.425 1.00 91.88 310 TYR A C 1
ATOM 2503 O O . TYR A 1 310 ? -5.229 -19.920 -12.898 1.00 91.88 310 TYR A O 1
ATOM 2511 N N . THR A 1 311 ? -6.680 -18.435 -13.762 1.00 92.50 311 THR A N 1
ATOM 2512 C CA . THR A 1 311 ? -7.939 -19.137 -13.459 1.00 92.50 311 THR A CA 1
ATOM 2513 C C . THR A 1 311 ? -8.270 -19.198 -11.966 1.00 92.50 311 THR A C 1
ATOM 2515 O O . THR A 1 311 ? -8.904 -20.144 -11.499 1.00 92.50 311 THR A O 1
ATOM 2518 N N . GLN A 1 312 ? -7.840 -18.183 -11.215 1.00 92.94 312 GLN A N 1
ATOM 2519 C CA . GLN A 1 312 ? -8.056 -18.070 -9.774 1.00 92.94 312 GLN A CA 1
ATOM 2520 C C . GLN A 1 312 ? -9.109 -17.003 -9.465 1.00 92.94 312 GLN A C 1
ATOM 2522 O O . GLN A 1 312 ? -9.222 -16.002 -10.170 1.00 92.94 312 GLN A O 1
ATOM 2527 N N . GLU A 1 313 ? -9.900 -17.215 -8.411 1.00 91.94 313 GLU A N 1
ATOM 2528 C CA . GLU A 1 313 ? -11.058 -16.370 -8.062 1.00 91.94 313 GLU A CA 1
ATOM 2529 C C . GLU A 1 313 ? -10.718 -15.288 -7.020 1.00 91.94 313 GLU A C 1
ATOM 2531 O O . GLU A 1 313 ? -11.606 -14.610 -6.487 1.00 91.94 313 GLU A O 1
ATOM 2536 N N . GLU A 1 314 ? -9.440 -15.156 -6.667 1.00 92.94 314 GLU A N 1
ATOM 2537 C CA . GLU A 1 314 ? -8.926 -14.167 -5.731 1.00 92.94 314 GLU A CA 1
ATOM 2538 C C . GLU A 1 314 ? -8.758 -12.806 -6.431 1.00 92.94 314 GLU A C 1
ATOM 2540 O O . GLU A 1 314 ? -7.830 -12.623 -7.221 1.00 92.94 314 GLU A O 1
ATOM 2545 N N . PRO A 1 315 ? -9.556 -11.770 -6.100 1.00 91.69 315 PRO A N 1
ATOM 2546 C CA . PRO A 1 315 ? -9.406 -10.434 -6.682 1.00 91.69 315 PRO A CA 1
ATOM 2547 C C . PRO A 1 315 ? -8.211 -9.677 -6.062 1.00 91.69 315 PRO A C 1
ATOM 2549 O O . PRO A 1 315 ? -8.286 -8.483 -5.753 1.00 91.69 315 PRO A O 1
ATOM 2552 N N . CYS A 1 316 ? -7.084 -10.349 -5.845 1.00 93.06 316 CYS A N 1
ATOM 2553 C CA . CYS A 1 316 ? -5.944 -9.846 -5.084 1.00 93.06 316 CYS A CA 1
ATOM 2554 C C . CYS A 1 316 ? -4.784 -9.365 -5.967 1.00 93.06 316 CYS A C 1
ATOM 2556 O O . CYS A 1 316 ? -3.881 -8.700 -5.459 1.00 93.06 316 CYS A O 1
ATOM 2558 N N . GLY A 1 317 ? -4.821 -9.605 -7.283 1.00 90.94 317 GLY A N 1
ATOM 2559 C CA . GLY A 1 317 ? -3.716 -9.264 -8.191 1.00 90.94 317 GLY A CA 1
ATOM 2560 C C . GLY A 1 317 ? -3.364 -7.776 -8.277 1.00 90.94 317 GLY A C 1
ATOM 2561 O O . GLY A 1 317 ? -2.220 -7.425 -8.560 1.00 90.94 317 GLY A O 1
ATOM 2562 N N . GLY A 1 318 ? -4.320 -6.893 -7.971 1.00 89.44 318 GLY A N 1
ATOM 2563 C CA . GLY A 1 318 ? -4.108 -5.445 -7.871 1.00 89.44 318 GLY A CA 1
ATOM 2564 C C . GLY A 1 318 ? -3.980 -4.897 -6.441 1.00 89.44 318 GLY A C 1
ATOM 2565 O O . GLY A 1 318 ? -4.060 -3.689 -6.244 1.00 89.44 318 GLY A O 1
ATOM 2566 N N . CYS A 1 319 ? -3.891 -5.749 -5.417 1.00 91.88 319 CYS A N 1
ATOM 2567 C CA . CYS A 1 319 ? -4.019 -5.322 -4.020 1.00 91.88 319 CYS A CA 1
ATOM 2568 C C . CYS A 1 319 ? -2.830 -4.465 -3.553 1.00 91.88 319 CYS A C 1
ATOM 2570 O O . CYS A 1 319 ? -1.713 -4.961 -3.438 1.00 91.88 319 CYS A O 1
ATOM 2572 N N . GLN A 1 320 ? -3.081 -3.202 -3.199 1.00 92.56 320 GLN A N 1
ATOM 2573 C CA . GLN A 1 320 ? -2.031 -2.269 -2.770 1.00 92.56 320 GLN A CA 1
ATOM 2574 C C . GLN A 1 320 ? -1.476 -2.573 -1.366 1.00 92.56 320 GLN A C 1
ATOM 2576 O O . GLN A 1 320 ? -0.314 -2.283 -1.083 1.00 92.56 320 GLN A O 1
ATOM 2581 N N . TRP A 1 321 ? -2.267 -3.221 -0.502 1.00 93.25 321 TRP A N 1
ATOM 2582 C CA . TRP A 1 321 ? -1.782 -3.743 0.783 1.00 93.25 321 TRP A CA 1
ATOM 2583 C C . TRP A 1 321 ? -0.746 -4.843 0.579 1.00 93.25 321 TRP A C 1
ATOM 2585 O O . TRP A 1 321 ? 0.293 -4.827 1.228 1.00 93.25 321 TRP A O 1
ATOM 2595 N N . ALA A 1 322 ? -0.991 -5.752 -0.374 1.00 92.88 322 ALA A N 1
ATOM 2596 C CA . ALA A 1 322 ? -0.063 -6.837 -0.682 1.00 92.88 322 ALA A CA 1
ATOM 2597 C C . ALA A 1 322 ? 1.298 -6.326 -1.187 1.00 92.88 322 ALA A C 1
ATOM 2599 O O . ALA A 1 322 ? 2.311 -7.004 -1.052 1.00 92.88 322 ALA A O 1
ATOM 2600 N N . MET A 1 323 ? 1.315 -5.121 -1.761 1.00 92.62 323 MET A N 1
ATOM 2601 C CA . MET A 1 323 ? 2.510 -4.447 -2.279 1.00 92.62 323 MET A CA 1
ATOM 2602 C C . MET A 1 323 ? 3.198 -3.570 -1.221 1.00 92.62 323 MET A C 1
ATOM 2604 O O . MET A 1 323 ? 4.198 -2.917 -1.516 1.00 92.62 323 MET A O 1
ATOM 2608 N N . GLY A 1 324 ? 2.660 -3.533 0.002 1.00 93.50 324 GLY A N 1
ATOM 2609 C CA . GLY A 1 324 ? 3.171 -2.746 1.122 1.00 93.50 324 GLY A CA 1
ATOM 2610 C C . GLY A 1 324 ? 2.870 -1.247 1.052 1.00 93.50 324 GLY A C 1
ATOM 2611 O O . GLY A 1 324 ? 3.358 -0.511 1.904 1.00 93.50 324 GLY A O 1
ATOM 2612 N N . LEU A 1 325 ? 2.099 -0.778 0.067 1.00 93.88 325 LEU A N 1
ATOM 2613 C CA . LEU A 1 325 ? 1.804 0.648 -0.125 1.00 93.88 325 LEU A CA 1
ATOM 2614 C C . LEU A 1 325 ? 0.751 1.160 0.858 1.00 93.88 325 LEU A C 1
ATOM 2616 O O . LEU A 1 325 ? 0.849 2.281 1.353 1.00 93.88 325 LEU A O 1
ATOM 2620 N N . LEU A 1 326 ? -0.250 0.334 1.148 1.00 93.56 326 LEU A N 1
ATOM 2621 C CA . LEU A 1 326 ? -1.307 0.655 2.099 1.00 93.56 326 LEU A CA 1
ATOM 2622 C C . LEU A 1 326 ? -1.126 -0.165 3.365 1.00 93.56 326 LEU A C 1
ATOM 2624 O O . LEU A 1 326 ? -0.699 -1.321 3.323 1.00 93.56 326 LEU A O 1
ATOM 2628 N N . GLN A 1 327 ? -1.488 0.432 4.492 1.00 90.75 327 GLN A N 1
ATOM 2629 C CA . GLN A 1 327 ? -1.422 -0.211 5.793 1.00 90.75 327 GLN A CA 1
ATOM 2630 C C . GLN A 1 327 ? -2.765 -0.131 6.504 1.00 90.75 327 GLN A C 1
ATOM 2632 O O . GLN A 1 327 ? -3.544 0.792 6.299 1.00 90.75 327 GLN A O 1
ATOM 2637 N N . CYS A 1 328 ? -3.036 -1.128 7.340 1.00 82.25 328 CYS A N 1
ATOM 2638 C CA . CYS A 1 328 ? -4.150 -1.102 8.275 1.00 82.25 328 CYS A CA 1
ATOM 2639 C C . CYS A 1 328 ? -3.615 -1.100 9.703 1.00 82.25 328 CYS A C 1
ATOM 2641 O O . CYS A 1 328 ? -2.544 -1.649 9.984 1.00 82.25 328 CYS A O 1
ATOM 2643 N N . LEU A 1 329 ? -4.408 -0.527 10.605 1.00 83.81 329 LEU A N 1
ATOM 2644 C CA . LEU A 1 329 ? -4.240 -0.748 12.030 1.00 83.81 329 LEU A CA 1
ATOM 2645 C C . LEU A 1 329 ? -4.538 -2.224 12.330 1.00 83.81 329 LEU A C 1
ATOM 2647 O O . LEU A 1 329 ? -5.641 -2.700 12.056 1.00 83.81 329 LEU A O 1
ATOM 2651 N N . GLN A 1 330 ? -3.538 -2.926 12.860 1.00 67.69 330 GLN A N 1
ATOM 2652 C CA . GLN A 1 330 ? -3.630 -4.319 13.299 1.00 67.69 330 GLN A CA 1
ATOM 2653 C C . GLN A 1 330 ? -3.572 -4.411 14.821 1.00 67.69 330 GLN A C 1
ATOM 2655 O O . GLN A 1 330 ? -2.800 -3.630 15.444 1.00 67.69 330 GLN A O 1
#

pLDDT: mean 89.02, std 9.58, range [50.25, 98.56]

Secondary structure (DSSP, 8-state):
-TTTTT--EEEEE---SSHHHHHHHSTT--HHHHHHHHHHHHHHHHH-TT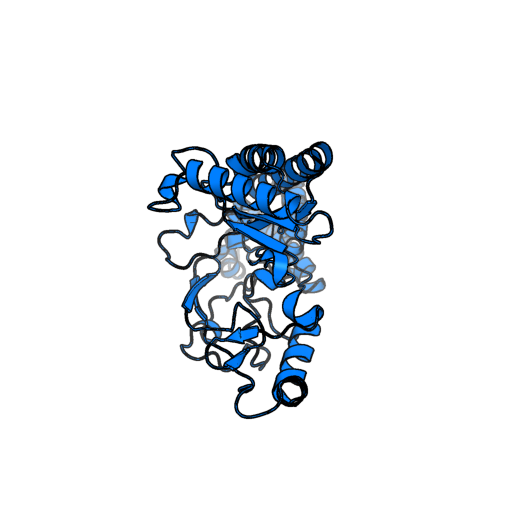---EEEEEEEE-TTTGGGHHHHHHHHHTTT-SEEEEEEPPBSSGGGGGG--S-SS-HHHHHHHHHHHHHHHHTT--GGG--TTHHHHTTSS---HHHHHHHHHHHHHHHHHHHTT----HHHHHH--HHHHHHHHHHHHHHHHHHHHHT-EEE---SS--SS---HHHHTT--EE-TTSEEESSGGGSS-EEEEETTEEEEE-----EETTTS-HHHHHTSHHHHHHHHHHHHT-S--GGG-TT-S-HHHHSSS----TTS---TTTT-TTTTTSS----

Radius of gyration: 23.24 Å; chains: 1; bounding box: 54×51×80 Å

Sequence (330 aa):
DLVASGLDRLCLSVDGVKPDTFSKVREGEDLSDMERAFAYLAAARKRQPDTRLKVGVEFVLMQENKQQLLDTLRWVAARGADFMLVTQALVYDGAYIDEVAYDNSTDAAVEIFTRWRDKITSLGLDVSDYDPRWELGRFVPTIEPKIARMMEMVDELRAEARSKDVFLDMPRLLKRSADHAGQMQALFAEAEELATSLGIELKLPAAVPRYERKCDFVEDGGAFISWDGSVHPCYFLWHQFRCFISDWDRLVKPKVFGKVSERPLLDIWNDQAFRKFRENVHEFDYPYCCNCAVAPCDLLQEDDFEQDCYTQEEPCGGCQWAMGLLQCLQ